Protein AF-0000000066511775 (afdb_homodimer)

Structure (mmCIF, N/CA/C/O backbone):
data_AF-0000000066511775-model_v1
#
loop_
_entity.id
_entity.type
_entity.pdbx_description
1 polymer 'Uncharacterized protein'
#
loop_
_atom_site.group_PDB
_atom_site.id
_atom_site.type_symbol
_atom_site.label_atom_id
_atom_site.label_alt_id
_atom_site.label_comp_id
_atom_site.label_asym_id
_atom_site.label_entity_id
_atom_site.label_seq_id
_atom_site.pdbx_PDB_ins_code
_atom_site.Cartn_x
_atom_site.Cartn_y
_atom_site.Cartn_z
_atom_site.occupancy
_atom_site.B_iso_or_equiv
_atom_site.auth_seq_id
_atom_site.auth_comp_id
_atom_site.auth_asym_id
_atom_site.auth_atom_id
_atom_site.pdbx_PDB_model_num
ATOM 1 N N . VAL A 1 1 ? -5.531 17.453 -12.953 1 16.55 1 VAL A N 1
ATOM 2 C CA . VAL A 1 1 ? -4.234 18.047 -13.258 1 16.55 1 VAL A CA 1
ATOM 3 C C . VAL A 1 1 ? -3.117 17.172 -12.711 1 16.55 1 VAL A C 1
ATOM 5 O O . VAL A 1 1 ? -3.129 16.812 -11.531 1 16.55 1 VAL A O 1
ATOM 8 N N . SER A 1 2 ? -2.594 16.344 -13.578 1 23.11 2 SER A N 1
ATOM 9 C CA . SER A 1 2 ? -1.542 15.383 -13.273 1 23.11 2 SER A CA 1
ATOM 10 C C . SER A 1 2 ? -0.206 16.078 -13.039 1 23.11 2 SER A C 1
ATOM 12 O O . SER A 1 2 ? 0.179 16.969 -13.797 1 23.11 2 SER A O 1
ATOM 14 N N . ILE A 1 3 ? 0.15 16.703 -11.906 1 26.45 3 ILE A N 1
ATOM 15 C CA . ILE A 1 3 ? 1.403 17.453 -11.906 1 26.45 3 ILE A CA 1
ATOM 16 C C . ILE A 1 3 ? 2.451 16.688 -12.727 1 26.45 3 ILE A C 1
ATOM 18 O O . ILE A 1 3 ? 2.781 15.547 -12.414 1 26.45 3 ILE A O 1
ATOM 22 N N . VAL A 1 4 ? 2.695 17.281 -14.016 1 25.66 4 VAL A N 1
ATOM 23 C CA . VAL A 1 4 ? 3.58 16.969 -15.133 1 25.66 4 VAL A CA 1
ATOM 24 C C . VAL A 1 4 ? 5.031 17.203 -14.727 1 25.66 4 VAL A C 1
ATOM 26 O O . VAL A 1 4 ? 5.945 17.016 -15.531 1 25.66 4 VAL A O 1
ATOM 29 N N . LYS A 1 5 ? 5.824 17.516 -13.805 1 29.47 5 LYS A N 1
ATOM 30 C CA . LYS A 1 5 ? 7.078 18.141 -14.203 1 29.47 5 LYS A CA 1
ATOM 31 C C . LYS A 1 5 ? 7.629 17.516 -15.477 1 29.47 5 LYS A C 1
ATOM 33 O O . LYS A 1 5 ? 7.285 16.375 -15.82 1 29.47 5 LYS A O 1
ATOM 38 N N . GLN A 1 6 ? 8.539 17.984 -16.328 1 31.75 6 GLN A N 1
ATOM 39 C CA . GLN A 1 6 ? 8.984 17.656 -17.672 1 31.75 6 GLN A CA 1
ATOM 40 C C . GLN A 1 6 ? 8.641 16.219 -18.047 1 31.75 6 GLN A C 1
ATOM 42 O O . GLN A 1 6 ? 8.531 15.875 -19.219 1 31.75 6 GLN A O 1
ATOM 47 N N . GLY A 1 7 ? 8.727 14.898 -17.031 1 35.44 7 GLY A N 1
ATOM 48 C CA . GLY A 1 7 ? 9.281 14.109 -15.945 1 35.44 7 GLY A CA 1
ATOM 49 C C . GLY A 1 7 ? 8.266 13.203 -15.289 1 35.44 7 GLY A C 1
ATOM 50 O O . GLY A 1 7 ? 7.059 13.453 -15.367 1 35.44 7 GLY A O 1
ATOM 51 N N . GLY A 1 8 ? 8.531 11.789 -14.586 1 40.66 8 GLY A N 1
ATOM 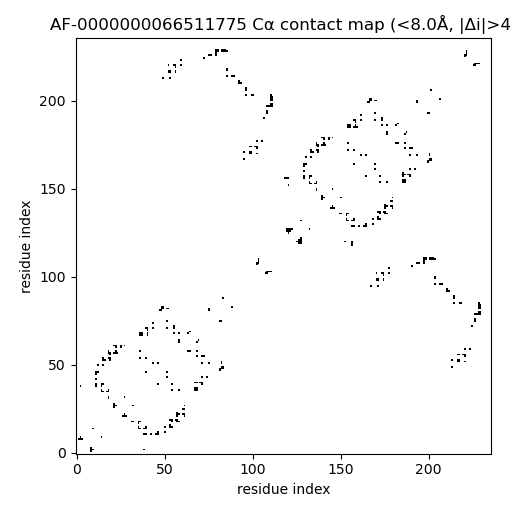52 C CA . GLY A 1 8 ? 7.867 10.531 -14.281 1 40.66 8 GLY A CA 1
ATOM 53 C C . GLY A 1 8 ? 6.691 10.695 -13.328 1 40.66 8 GLY A C 1
ATOM 54 O O . GLY A 1 8 ? 6.59 11.695 -12.625 1 40.66 8 GLY A O 1
ATOM 55 N N . TYR A 1 9 ? 5.469 10.602 -13.789 1 49.47 9 TYR A N 1
ATOM 56 C CA . TYR A 1 9 ? 4.227 10.445 -13.039 1 49.47 9 TYR A CA 1
ATOM 57 C C . TYR A 1 9 ? 4.504 9.945 -11.633 1 49.47 9 TYR A C 1
ATOM 59 O O . TYR A 1 9 ? 5.184 8.93 -11.445 1 49.47 9 TYR A O 1
ATOM 67 N N . VAL A 1 10 ? 4.586 11.148 -10.672 1 57.03 10 VAL A N 1
ATOM 68 C CA . VAL A 1 10 ? 4.648 10.625 -9.312 1 57.03 10 VAL A CA 1
ATOM 69 C C . VAL A 1 10 ? 3.258 10.164 -8.867 1 57.03 10 VAL A C 1
ATOM 71 O O . VAL A 1 10 ? 2.301 10.945 -8.914 1 57.03 10 VAL A O 1
ATOM 74 N N . SER A 1 11 ? 3.068 8.945 -8.664 1 70.75 11 SER A N 1
ATOM 75 C CA . SER A 1 11 ? 1.798 8.406 -8.188 1 70.75 11 SER A CA 1
ATOM 76 C C . SER A 1 11 ? 1.478 8.898 -6.781 1 70.75 11 SER A C 1
ATOM 78 O O . SER A 1 11 ? 2.383 9.227 -6.012 1 70.75 11 SER A O 1
ATOM 80 N N . PRO A 1 12 ? 0.231 9.141 -6.457 1 74 12 PRO A N 1
ATOM 81 C CA . PRO A 1 12 ? -0.13 9.508 -5.086 1 74 12 PRO A CA 1
ATOM 82 C C . PRO A 1 12 ? 0.549 8.625 -4.043 1 74 12 PRO A C 1
ATOM 84 O O . PRO A 1 12 ? 0.95 9.109 -2.982 1 74 12 PRO A O 1
ATOM 87 N N . VAL A 1 13 ? 0.746 7.438 -4.422 1 75.25 13 VAL A N 1
ATOM 88 C CA . VAL A 1 13 ? 1.398 6.516 -3.502 1 75.25 13 VAL A CA 1
ATOM 89 C C . VAL A 1 13 ? 2.857 6.926 -3.309 1 75.25 13 VAL A C 1
ATOM 91 O O . VAL A 1 13 ? 3.365 6.922 -2.184 1 75.25 13 VAL A O 1
ATOM 94 N N . ASP A 1 14 ? 3.471 7.352 -4.367 1 77.19 14 ASP A N 1
ATOM 95 C CA . ASP A 1 14 ? 4.855 7.805 -4.281 1 77.19 14 ASP A CA 1
ATOM 96 C C . ASP A 1 14 ? 4.961 9.094 -3.473 1 77.19 14 ASP A C 1
ATOM 98 O O . ASP A 1 14 ? 5.863 9.25 -2.646 1 77.19 14 ASP A O 1
ATOM 102 N N . ALA A 1 15 ? 4.027 9.953 -3.744 1 82.06 15 ALA A N 1
ATOM 103 C CA . ALA A 1 15 ? 4.023 11.227 -3.018 1 82.06 15 ALA A CA 1
ATOM 104 C C . ALA A 1 15 ? 3.838 10.992 -1.521 1 82.06 15 ALA A C 1
ATOM 106 O O . ALA A 1 15 ? 4.523 11.617 -0.703 1 82.06 15 ALA A O 1
ATOM 107 N N . ALA A 1 16 ? 2.926 10.117 -1.177 1 86.62 16 ALA A N 1
ATOM 108 C CA . ALA A 1 16 ? 2.709 9.789 0.23 1 86.62 16 ALA A CA 1
ATOM 109 C C . ALA A 1 16 ? 3.967 9.195 0.855 1 86.62 16 ALA A C 1
ATOM 111 O O . ALA A 1 16 ? 4.281 9.477 2.014 1 86.62 16 ALA A O 1
ATOM 112 N N . GLY A 1 17 ? 4.652 8.383 0.059 1 84.75 17 GLY A N 1
ATOM 113 C CA . GLY A 1 17 ? 5.906 7.809 0.52 1 84.75 17 GLY A CA 1
ATOM 114 C C . GLY A 1 17 ? 6.973 8.852 0.798 1 84.75 17 GLY A C 1
ATOM 115 O O . GLY A 1 17 ? 7.684 8.766 1.801 1 84.75 17 GLY A O 1
ATOM 116 N N . VAL A 1 18 ? 7.062 9.773 -0.071 1 83 18 VAL A N 1
ATOM 117 C CA . VAL A 1 18 ? 8.023 10.852 0.108 1 83 18 VAL A CA 1
ATOM 118 C C . VAL A 1 18 ? 7.68 11.648 1.362 1 83 18 VAL A C 1
ATOM 120 O O . VAL A 1 18 ? 8.539 11.891 2.209 1 83 18 VAL A O 1
ATOM 123 N N . LEU A 1 19 ? 6.426 11.984 1.482 1 88.88 19 LEU A N 1
ATOM 124 C CA . LEU A 1 19 ? 5.973 12.742 2.641 1 88.88 19 LEU A CA 1
ATOM 125 C C . LEU A 1 19 ? 6.25 11.984 3.934 1 88.88 19 LEU A C 1
ATOM 127 O O . LEU A 1 19 ? 6.75 12.562 4.902 1 88.88 19 LEU A O 1
ATOM 131 N N . ALA A 1 20 ? 5.984 10.695 3.938 1 88.81 20 ALA A N 1
ATOM 132 C CA . ALA A 1 20 ? 6.199 9.859 5.113 1 88.81 20 ALA A CA 1
ATOM 133 C C . ALA A 1 20 ? 7.684 9.75 5.449 1 88.81 20 ALA A C 1
ATOM 135 O O . ALA A 1 20 ? 8.055 9.672 6.621 1 88.81 20 ALA A O 1
ATOM 136 N N . SER A 1 21 ? 8.492 9.719 4.406 1 83.75 21 SER A N 1
ATOM 137 C CA . SER A 1 21 ? 9.93 9.633 4.625 1 83.75 21 SER A CA 1
ATOM 138 C C . SER A 1 21 ? 10.453 10.883 5.324 1 83.75 21 SER A C 1
ATOM 140 O O . SER A 1 21 ? 11.312 10.797 6.211 1 83.75 21 SER A O 1
ATOM 142 N N . PHE A 1 22 ? 9.953 12.008 4.965 1 85.94 22 PHE A N 1
ATOM 143 C CA . PHE A 1 22 ? 10.336 13.25 5.625 1 85.94 22 PHE A CA 1
ATOM 144 C C . PHE A 1 22 ? 9.844 13.266 7.066 1 85.94 22 PHE A C 1
ATOM 146 O O . PHE A 1 22 ? 10.555 13.727 7.961 1 85.94 22 PHE A O 1
ATOM 153 N N . ALA A 1 23 ? 8.664 12.805 7.25 1 90.44 23 ALA A N 1
ATOM 154 C CA . ALA A 1 23 ? 8.094 12.773 8.594 1 90.44 23 ALA A CA 1
ATOM 155 C C . ALA A 1 23 ? 8.898 11.852 9.508 1 90.44 23 ALA A C 1
ATOM 157 O O . ALA A 1 23 ? 9.133 12.172 10.672 1 90.44 23 ALA A O 1
ATOM 158 N N . ALA A 1 24 ? 9.344 10.766 8.953 1 84.44 24 ALA A N 1
ATOM 159 C CA . ALA A 1 24 ? 10.078 9.781 9.742 1 84.44 24 ALA A CA 1
ATOM 160 C C . ALA A 1 24 ? 11.406 10.352 10.234 1 84.44 24 ALA A C 1
ATOM 162 O O . ALA A 1 24 ? 11.852 10.031 11.344 1 84.44 24 ALA A O 1
ATOM 163 N N . VAL A 1 25 ? 11.945 11.156 9.305 1 81.88 25 VAL A N 1
ATOM 164 C CA . VAL A 1 25 ? 13.234 11.703 9.703 1 81.88 25 VAL A CA 1
ATOM 165 C C . VAL A 1 25 ? 13.055 13.125 10.242 1 81.88 25 VAL A C 1
ATOM 167 O O . VAL A 1 25 ? 14.031 13.766 10.641 1 81.88 25 VAL A O 1
ATOM 170 N N . GLN A 1 26 ? 11.945 13.539 10.305 1 81.31 26 GLN A N 1
ATOM 171 C CA . GLN A 1 26 ? 11.586 14.859 10.805 1 81.31 26 GLN A CA 1
ATOM 172 C C . GLN A 1 26 ? 12.383 15.953 10.094 1 81.31 26 GLN A C 1
ATOM 174 O O . GLN A 1 26 ? 12.898 16.875 10.734 1 81.31 26 GLN A O 1
ATOM 179 N N . GLU A 1 27 ? 12.805 15.617 8.883 1 72.94 27 GLU A N 1
ATOM 180 C CA . GLU A 1 27 ? 13.414 16.641 8.047 1 72.94 27 GLU A CA 1
ATOM 181 C C . GLU A 1 27 ? 12.375 17.281 7.125 1 72.94 27 GLU A C 1
ATOM 183 O O . GLU A 1 27 ? 11.438 16.609 6.68 1 72.94 27 GLU A O 1
ATOM 188 N N . ARG A 1 28 ? 12.516 18.609 7.086 1 68.25 28 ARG A N 1
ATOM 189 C CA . ARG A 1 28 ? 11.469 19.312 6.348 1 68.25 28 ARG A CA 1
ATOM 190 C C . ARG A 1 28 ? 12.047 20.031 5.129 1 68.25 28 ARG A C 1
ATOM 192 O O . ARG A 1 28 ? 13.07 20.703 5.227 1 68.25 28 ARG A O 1
ATOM 199 N N . SER A 1 29 ? 11.648 19.516 4.059 1 78.31 29 SER A N 1
ATOM 200 C CA . SER A 1 29 ? 11.695 20.344 2.859 1 78.31 29 SER A CA 1
ATOM 201 C C . SER A 1 29 ? 10.336 20.953 2.561 1 78.31 29 SER A C 1
ATOM 203 O O . SER A 1 29 ? 9.461 20.297 2.002 1 78.31 29 SER A O 1
ATOM 205 N N . ASP A 1 30 ? 10.203 22.234 2.863 1 81.69 30 ASP A N 1
ATOM 206 C CA . ASP A 1 30 ? 8.898 22.891 2.779 1 81.69 30 ASP A CA 1
ATOM 207 C C . ASP A 1 30 ? 8.32 22.781 1.374 1 81.69 30 ASP A C 1
ATOM 209 O O . ASP A 1 30 ? 7.121 22.531 1.212 1 81.69 30 ASP A O 1
ATOM 213 N N . GLU A 1 31 ? 9.227 22.922 0.499 1 81.44 31 GLU A N 1
ATOM 214 C CA . GLU A 1 31 ? 8.766 22.891 -0.884 1 81.44 31 GLU A CA 1
ATOM 215 C C . GLU A 1 31 ? 8.219 21.516 -1.255 1 81.44 31 GLU A C 1
ATOM 217 O O . GLU A 1 31 ? 7.109 21.391 -1.777 1 81.44 31 GLU A O 1
ATOM 222 N N . LEU A 1 32 ? 8.945 20.453 -0.903 1 82.25 32 LEU A N 1
ATOM 223 C CA . LEU A 1 32 ? 8.523 19.094 -1.255 1 82.25 32 LEU A CA 1
ATOM 224 C C . LEU A 1 32 ? 7.293 18.688 -0.454 1 82.25 32 LEU A C 1
ATOM 226 O O . LEU A 1 32 ? 6.387 18.047 -0.987 1 82.25 32 LEU A O 1
ATOM 230 N N . VAL A 1 33 ? 7.289 19.078 0.739 1 88.31 33 VAL A N 1
ATOM 231 C CA . VAL A 1 33 ? 6.137 18.797 1.585 1 88.31 33 VAL A CA 1
ATOM 232 C C . VAL A 1 33 ? 4.895 19.469 1.021 1 88.31 33 VAL A C 1
ATOM 234 O O . VAL A 1 33 ? 3.828 18.859 0.932 1 88.31 33 VAL A O 1
ATOM 237 N N . HIS A 1 34 ? 5.078 20.719 0.6 1 87.56 34 HIS A N 1
ATOM 238 C CA . HIS A 1 34 ? 3.961 21.453 0.031 1 87.56 34 HIS A CA 1
ATOM 239 C C . HIS A 1 34 ? 3.467 20.812 -1.259 1 87.56 34 HIS A C 1
ATOM 241 O O . HIS A 1 34 ? 2.264 20.594 -1.43 1 87.56 34 HIS A O 1
ATOM 247 N N . ILE A 1 35 ? 4.375 20.438 -2.061 1 83.94 35 ILE A N 1
ATOM 248 C CA . ILE A 1 35 ? 4.031 19.859 -3.354 1 83.94 35 ILE A CA 1
ATOM 249 C C . ILE A 1 35 ? 3.336 18.516 -3.145 1 83.94 35 ILE A C 1
ATOM 251 O O . ILE A 1 35 ? 2.301 18.25 -3.758 1 83.94 35 ILE A O 1
ATOM 255 N N . CYS A 1 36 ? 3.898 17.719 -2.328 1 87.94 36 CYS A N 1
ATOM 256 C CA . CYS A 1 36 ? 3.324 16.391 -2.088 1 87.94 36 CYS A CA 1
ATOM 257 C C . CYS A 1 36 ? 1.936 16.516 -1.472 1 87.94 36 CYS A C 1
ATOM 259 O O . CYS A 1 36 ? 1.013 15.805 -1.876 1 87.94 36 CYS A O 1
ATOM 261 N N . THR A 1 37 ? 1.837 17.422 -0.527 1 91.19 37 THR A N 1
ATOM 262 C CA . THR A 1 37 ? 0.546 17.562 0.137 1 91.19 37 THR A CA 1
ATOM 263 C C . THR A 1 37 ? -0.51 18.078 -0.841 1 91.19 37 THR A C 1
ATOM 265 O O . THR A 1 37 ? -1.651 17.609 -0.828 1 91.19 37 THR A O 1
ATOM 268 N N . GLN A 1 38 ? -0.133 19 -1.723 1 89.56 38 GLN A N 1
ATOM 269 C CA . GLN A 1 38 ? -1.056 19.531 -2.723 1 89.56 38 GLN A CA 1
ATOM 270 C C . GLN A 1 38 ? -1.495 18.438 -3.695 1 89.56 38 GLN A C 1
ATOM 272 O O . GLN A 1 38 ? -2.674 18.344 -4.043 1 89.56 38 GLN A O 1
ATOM 277 N N . LEU A 1 39 ? -0.566 17.688 -4.109 1 85.5 39 LEU A N 1
ATOM 278 C CA . LEU A 1 39 ? -0.864 16.594 -5.031 1 85.5 39 LEU A CA 1
ATOM 279 C C . LEU A 1 39 ? -1.819 15.594 -4.395 1 85.5 39 LEU A C 1
ATOM 281 O O . LEU A 1 39 ? -2.783 15.156 -5.027 1 85.5 39 LEU A O 1
ATOM 285 N N . LEU A 1 40 ? -1.614 15.227 -3.188 1 90.19 40 LEU A N 1
ATOM 286 C CA . LEU A 1 40 ? -2.439 14.25 -2.48 1 90.19 40 LEU A CA 1
ATOM 287 C C . LEU A 1 40 ? -3.838 14.805 -2.23 1 90.19 40 LEU A C 1
ATOM 289 O O . LEU A 1 40 ? -4.832 14.086 -2.389 1 90.19 40 LEU A O 1
ATOM 293 N N . ALA A 1 41 ? -3.898 16.047 -1.955 1 91.31 41 ALA A N 1
ATOM 294 C CA . ALA A 1 41 ? -5.199 16.672 -1.734 1 91.31 41 ALA A CA 1
ATOM 295 C C . ALA A 1 41 ? -6.016 16.719 -3.023 1 91.31 41 ALA A C 1
ATOM 297 O O . ALA A 1 41 ? -7.234 16.531 -3.002 1 91.31 41 ALA A O 1
ATOM 298 N N . ALA A 1 42 ? -5.344 16.938 -4.078 1 87.31 42 ALA A N 1
ATOM 299 C CA . ALA A 1 42 ? -6.008 17.031 -5.375 1 87.31 42 ALA A CA 1
ATOM 300 C C . ALA A 1 42 ? -6.535 15.672 -5.824 1 87.31 42 ALA A C 1
ATOM 302 O O . ALA A 1 42 ? -7.434 15.594 -6.664 1 87.31 42 ALA A O 1
ATOM 303 N N . HIS A 1 43 ? -6.055 14.578 -5.211 1 84.38 43 HIS A N 1
ATOM 304 C CA . HIS A 1 43 ? -6.434 13.234 -5.633 1 84.38 43 HIS A CA 1
ATOM 305 C C . HIS A 1 43 ? -6.938 12.406 -4.457 1 84.38 43 HIS A C 1
ATOM 307 O O . HIS A 1 43 ? -6.676 11.203 -4.383 1 84.38 43 HIS A O 1
ATOM 313 N N . CYS A 1 44 ? -7.562 13.07 -3.588 1 86.19 44 CYS A N 1
ATOM 314 C CA . CYS A 1 44 ? -8.008 12.422 -2.363 1 86.19 44 CYS A CA 1
ATOM 315 C C . CYS A 1 44 ? -8.859 11.195 -2.676 1 86.19 44 CYS A C 1
ATOM 317 O O . CYS A 1 44 ? -8.773 10.18 -1.987 1 86.19 44 CYS A O 1
ATOM 319 N N . ASP A 1 45 ? -9.57 11.234 -3.756 1 81.38 45 ASP A N 1
ATOM 320 C CA . ASP A 1 45 ? -10.523 10.18 -4.078 1 81.38 45 ASP A CA 1
ATOM 321 C C . ASP A 1 45 ? -9.812 8.93 -4.598 1 81.38 45 ASP A C 1
ATOM 323 O O . ASP A 1 45 ? -10.406 7.855 -4.664 1 81.38 45 ASP A O 1
ATOM 327 N N . ALA A 1 46 ? -8.586 9.148 -4.941 1 74.5 46 ALA A N 1
ATOM 328 C CA . ALA A 1 46 ? -7.824 8.023 -5.488 1 74.5 46 ALA A CA 1
ATOM 329 C C . ALA A 1 46 ? -6.973 7.359 -4.41 1 74.5 46 ALA A C 1
ATOM 331 O O . ALA A 1 46 ? -6.355 6.32 -4.652 1 74.5 46 ALA A O 1
ATOM 332 N N . LEU A 1 47 ? -6.953 7.879 -3.195 1 83.62 47 LEU A N 1
ATOM 333 C CA . LEU A 1 47 ? -6.133 7.332 -2.121 1 83.62 47 LEU A CA 1
ATOM 334 C C . LEU A 1 47 ? -6.848 6.18 -1.425 1 83.62 47 LEU A C 1
ATOM 336 O O . LEU A 1 47 ? -8.023 6.293 -1.08 1 83.62 47 LEU A O 1
ATOM 340 N N . ASP A 1 48 ? -6.129 5.07 -1.319 1 81.38 48 ASP A N 1
ATOM 341 C CA . ASP A 1 48 ? -6.695 4.047 -0.448 1 81.38 48 ASP A CA 1
ATOM 342 C C . ASP A 1 48 ? -6.531 4.426 1.022 1 81.38 48 ASP A C 1
ATOM 344 O O . ASP A 1 48 ? -5.84 5.391 1.347 1 81.38 48 ASP A O 1
ATOM 348 N N . GLY A 1 49 ? -7.199 3.717 1.896 1 85.25 49 GLY A N 1
ATOM 349 C CA . GLY A 1 49 ? -7.223 4.031 3.314 1 85.25 49 GLY A CA 1
ATOM 350 C C . GLY A 1 49 ? -5.84 4.102 3.932 1 85.25 49 GLY A C 1
ATOM 351 O O . GLY A 1 49 ? -5.543 5.02 4.703 1 85.25 49 GLY A O 1
ATOM 352 N N . ALA A 1 50 ? -4.973 3.256 3.545 1 85.38 50 ALA A N 1
ATOM 353 C CA . ALA A 1 50 ? -3.635 3.2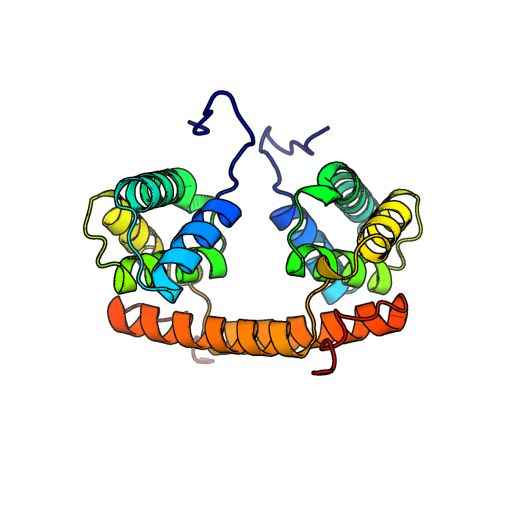11 4.125 1 85.38 50 ALA A CA 1
ATOM 354 C C . ALA A 1 50 ? -2.812 4.426 3.707 1 85.38 50 ALA A C 1
ATOM 356 O O . ALA A 1 50 ? -2.086 5 4.52 1 85.38 50 ALA A O 1
ATOM 357 N N . THR A 1 51 ? -2.936 4.734 2.434 1 87.81 51 THR A N 1
ATOM 358 C CA . THR A 1 51 ? -2.213 5.891 1.916 1 87.81 51 THR A CA 1
ATOM 359 C C . THR A 1 51 ? -2.711 7.176 2.568 1 87.81 51 THR A C 1
ATOM 361 O O . THR A 1 51 ? -1.922 8.078 2.863 1 87.81 51 THR A O 1
ATOM 364 N N . LEU A 1 52 ? -4 7.223 2.766 1 92.88 52 LEU A N 1
ATOM 365 C CA . LEU A 1 52 ? -4.594 8.375 3.432 1 92.88 52 LEU A CA 1
ATOM 366 C C . LEU A 1 52 ? -4.082 8.508 4.863 1 92.88 52 LEU A C 1
ATOM 368 O O . LEU A 1 52 ? -3.705 9.594 5.297 1 92.88 52 LEU A O 1
ATOM 372 N N . VAL A 1 53 ? -3.994 7.398 5.559 1 93 53 VAL A N 1
ATOM 373 C CA . VAL A 1 53 ? -3.498 7.383 6.93 1 93 53 VAL A CA 1
ATOM 374 C C . VAL A 1 53 ? -2.037 7.828 6.957 1 93 53 VAL A C 1
ATOM 376 O O . VAL A 1 53 ? -1.647 8.648 7.789 1 93 53 VAL A O 1
ATOM 379 N N . GLN A 1 54 ? -1.277 7.328 6.066 1 92.69 54 GLN A N 1
ATOM 380 C CA . GLN A 1 54 ? 0.135 7.684 5.977 1 92.69 54 GLN A CA 1
ATOM 381 C C . GLN A 1 54 ? 0.309 9.18 5.715 1 92.69 54 GLN A C 1
ATOM 383 O O . GLN A 1 54 ? 1.193 9.812 6.289 1 92.69 54 GLN A O 1
ATOM 388 N N . THR A 1 55 ? -0.511 9.672 4.855 1 94.69 55 THR A N 1
ATOM 389 C CA . THR A 1 55 ? -0.458 11.086 4.488 1 94.69 55 THR A CA 1
ATOM 390 C C . THR A 1 55 ? -0.809 11.969 5.68 1 94.69 55 THR A C 1
ATOM 392 O O . THR A 1 55 ? -0.078 12.906 6 1 94.69 55 THR A O 1
ATOM 395 N N . LEU A 1 56 ? -1.895 11.656 6.336 1 95.56 56 LEU A N 1
ATOM 396 C CA . LEU A 1 56 ? -2.348 12.445 7.477 1 95.56 56 LEU A CA 1
ATOM 397 C C . LEU A 1 56 ? -1.349 12.367 8.625 1 95.56 56 LEU A C 1
ATOM 399 O O . LEU A 1 56 ? -1.093 13.367 9.305 1 95.56 56 LEU A O 1
ATOM 403 N N . TRP A 1 57 ? -0.817 11.219 8.789 1 95.5 57 TRP A N 1
ATOM 404 C CA . TRP A 1 57 ? 0.232 11.07 9.789 1 95.5 57 TRP A CA 1
ATOM 405 C C . TRP A 1 57 ? 1.409 11.992 9.492 1 95.5 57 TRP A C 1
ATOM 407 O O . TRP A 1 57 ? 1.87 12.719 10.375 1 95.5 57 TRP A O 1
ATOM 4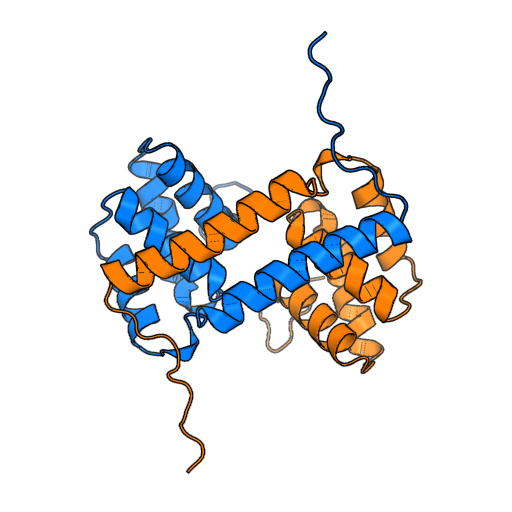17 N N . ALA A 1 58 ? 1.874 11.961 8.305 1 94.31 58 ALA A N 1
ATOM 418 C CA . ALA A 1 58 ? 3.018 12.781 7.914 1 94.31 58 ALA A CA 1
ATOM 419 C C . ALA A 1 58 ? 2.719 14.266 8.102 1 94.31 58 ALA A C 1
ATOM 421 O O . ALA A 1 58 ? 3.57 15.023 8.578 1 94.31 58 ALA A O 1
ATOM 422 N N . CYS A 1 59 ? 1.518 14.586 7.758 1 94.19 59 CYS A N 1
ATOM 423 C CA . CYS A 1 59 ? 1.116 15.977 7.914 1 94.19 59 CYS A CA 1
ATOM 424 C C . CYS A 1 59 ? 1.164 16.391 9.375 1 94.19 59 CYS A C 1
ATOM 426 O O . CYS A 1 59 ? 1.602 17.5 9.695 1 94.19 59 CYS A O 1
ATOM 428 N N . THR A 1 60 ? 0.728 15.531 10.211 1 93.88 60 THR A N 1
ATOM 429 C CA . THR A 1 60 ? 0.726 15.836 11.641 1 93.88 60 THR A CA 1
ATOM 430 C C . THR A 1 60 ? 2.152 15.953 12.172 1 93.88 60 THR A C 1
ATOM 432 O O . THR A 1 60 ? 2.477 16.906 12.883 1 93.88 60 THR A O 1
ATOM 435 N N . VAL A 1 61 ? 2.973 15.07 11.836 1 92.88 61 VAL A N 1
ATOM 436 C CA . VAL A 1 61 ? 4.352 15.031 12.312 1 92.88 61 VAL A CA 1
ATOM 437 C C . VAL A 1 61 ? 5.113 16.25 11.805 1 92.88 61 VAL A C 1
ATOM 439 O O . VAL A 1 61 ? 5.918 16.828 12.539 1 92.88 61 VAL A O 1
ATOM 442 N N . LEU A 1 62 ? 4.773 16.641 10.539 1 92.56 62 LEU A N 1
ATOM 443 C CA . LEU A 1 62 ? 5.488 17.75 9.906 1 92.56 62 LEU A CA 1
ATOM 444 C C . LEU A 1 62 ? 4.805 19.078 10.203 1 92.56 62 LEU A C 1
ATOM 446 O O . LEU A 1 62 ? 5.238 20.125 9.711 1 92.56 62 LEU A O 1
ATOM 450 N N . ASN A 1 63 ? 3.697 19.031 10.922 1 91.38 63 ASN A N 1
ATOM 451 C CA . ASN A 1 63 ? 2.936 20.219 11.289 1 91.38 63 ASN A CA 1
ATOM 452 C C . ASN A 1 63 ? 2.457 20.984 10.062 1 91.38 63 ASN A C 1
ATOM 454 O O . ASN A 1 63 ? 2.641 22.203 9.969 1 91.38 63 ASN A O 1
ATOM 458 N N . VAL A 1 64 ? 2.055 20.203 9.125 1 90.94 64 VAL A N 1
ATOM 459 C CA . VAL A 1 64 ? 1.453 20.844 7.957 1 90.94 64 VAL A CA 1
ATOM 460 C C . VAL A 1 64 ? 0.078 21.406 8.32 1 90.94 64 VAL A C 1
ATOM 462 O O . VAL A 1 64 ? -0.784 20.656 8.812 1 90.94 64 VAL A O 1
ATOM 465 N N . ARG A 1 65 ? -0.186 22.703 8.086 1 89.44 65 ARG A N 1
ATOM 466 C CA . ARG A 1 65 ? -1.448 23.375 8.383 1 89.44 65 ARG A CA 1
ATOM 467 C C . ARG A 1 65 ? -1.85 24.312 7.242 1 89.44 65 ARG A C 1
ATOM 469 O O . ARG A 1 65 ? -1.654 25.531 7.328 1 89.44 65 ARG A O 1
ATOM 476 N N . ASN A 1 66 ? -2.203 23.703 6.25 1 90.31 66 ASN A N 1
ATOM 477 C CA . ASN A 1 66 ? -2.646 24.484 5.102 1 90.31 66 ASN A CA 1
ATOM 478 C C . ASN A 1 66 ? -3.949 23.938 4.52 1 90.31 66 ASN A C 1
ATOM 480 O O . ASN A 1 66 ? -4.555 23.031 5.086 1 90.31 66 ASN A O 1
ATOM 484 N N . GLU A 1 67 ? -4.352 24.562 3.49 1 93.12 67 GLU A N 1
ATOM 485 C CA . GLU A 1 67 ? -5.629 24.203 2.883 1 93.12 67 GLU A CA 1
ATOM 486 C C . GLU A 1 67 ? -5.617 22.766 2.385 1 93.12 67 GLU A C 1
ATOM 488 O O . GLU A 1 67 ? -6.633 22.062 2.453 1 93.12 67 GLU A O 1
ATOM 493 N N . ALA A 1 68 ? -4.488 22.375 1.888 1 92.38 68 ALA A N 1
ATOM 494 C CA . ALA A 1 68 ? -4.379 21.016 1.368 1 92.38 68 ALA A CA 1
ATOM 495 C C . ALA A 1 68 ? -4.574 19.984 2.479 1 92.38 68 ALA A C 1
ATOM 497 O O . ALA A 1 68 ? -5.32 19.016 2.311 1 92.38 68 ALA A O 1
ATOM 498 N N . GLN A 1 69 ? -3.941 20.141 3.527 1 93.5 69 GLN A N 1
ATOM 499 C CA . GLN A 1 69 ? -4.094 19.25 4.672 1 93.5 69 GLN A CA 1
ATOM 500 C C . GLN A 1 69 ? -5.531 19.266 5.188 1 93.5 69 GLN A C 1
ATOM 502 O O . GLN A 1 69 ? -6.07 18.219 5.555 1 93.5 69 GLN A O 1
ATOM 507 N N . GLN A 1 70 ? -6.156 20.422 5.219 1 94.12 70 GLN A N 1
ATOM 508 C CA . GLN A 1 70 ? -7.547 20.531 5.652 1 94.12 70 GLN A CA 1
ATOM 509 C C . GLN A 1 70 ? -8.477 19.75 4.738 1 94.12 70 GLN A C 1
ATOM 511 O O . GLN A 1 70 ? -9.406 19.078 5.211 1 94.12 70 GLN A O 1
ATOM 516 N N . SER A 1 71 ? -8.188 19.828 3.494 1 94.94 71 SER A N 1
ATOM 517 C CA . SER A 1 71 ? -8.977 19.078 2.529 1 94.94 71 SER A CA 1
ATOM 518 C C . SER A 1 71 ? -8.852 17.578 2.764 1 94.94 71 SER A C 1
ATOM 520 O O . SER A 1 71 ? -9.836 16.844 2.664 1 94.94 71 SER A O 1
ATOM 522 N N . LEU A 1 72 ? -7.695 17.125 3.039 1 94.62 72 LEU A N 1
ATOM 523 C CA . LEU A 1 72 ? -7.438 15.711 3.318 1 94.62 72 LEU A CA 1
ATOM 524 C C . LEU A 1 72 ? -8.164 15.266 4.578 1 94.62 72 LEU A C 1
ATOM 526 O O . LEU A 1 72 ? -8.766 14.188 4.605 1 94.62 72 LEU A O 1
ATOM 530 N N . MET A 1 73 ? -8.117 16.109 5.547 1 93.62 73 MET A N 1
ATOM 531 C CA . MET A 1 73 ? -8.781 15.812 6.809 1 93.62 73 MET A CA 1
ATOM 532 C C . MET A 1 73 ? -10.297 15.75 6.625 1 93.62 73 MET A C 1
ATOM 534 O O . MET A 1 73 ? -10.953 14.828 7.121 1 93.62 73 MET A O 1
ATOM 538 N N . GLU A 1 74 ? -10.812 16.672 5.914 1 94.06 74 GLU A N 1
ATOM 539 C CA . GLU A 1 74 ? -12.25 16.703 5.668 1 94.06 74 GLU A CA 1
ATOM 540 C C . GLU A 1 74 ? -12.688 15.492 4.844 1 94.06 74 GLU A C 1
ATOM 542 O O . GLU A 1 74 ? -13.758 14.93 5.074 1 94.06 74 GLU A O 1
ATOM 547 N N . TYR A 1 75 ? -11.852 15.219 3.918 1 94.69 75 TYR A N 1
ATOM 548 C CA . TYR A 1 75 ? -12.125 14.016 3.133 1 94.69 75 TYR A CA 1
ATOM 549 C C . TYR A 1 75 ? -12.203 12.789 4.027 1 94.69 75 TYR A C 1
ATOM 551 O O . TYR A 1 75 ? -13.117 11.969 3.891 1 94.69 75 TYR A O 1
ATOM 559 N N . ALA A 1 76 ? -11.32 12.602 4.91 1 92.25 76 ALA A N 1
ATOM 560 C CA . ALA A 1 76 ? -11.273 11.469 5.828 1 92.25 76 ALA A CA 1
ATOM 561 C C . ALA A 1 76 ? -12.477 11.469 6.766 1 92.25 76 ALA A C 1
ATOM 563 O O . ALA A 1 76 ? -13.07 10.422 7.027 1 92.25 76 ALA A O 1
ATOM 564 N N . LYS A 1 77 ? -12.898 12.594 7.215 1 91.56 77 LYS A N 1
ATOM 565 C CA . LYS A 1 77 ? -13.984 12.742 8.188 1 91.56 77 LYS A CA 1
ATOM 566 C C . LYS A 1 77 ? -15.344 12.547 7.52 1 91.56 77 LYS A C 1
ATOM 568 O O . LYS A 1 77 ? -16.328 12.195 8.188 1 91.56 77 LYS A O 1
ATOM 573 N N . GLY A 1 78 ? -15.344 12.75 6.285 1 90.88 78 GLY A N 1
ATOM 574 C CA . GLY A 1 78 ? -16.609 12.719 5.566 1 90.88 78 GLY A CA 1
ATOM 575 C C . GLY A 1 78 ? -17.172 11.328 5.402 1 90.88 78 GLY A C 1
ATOM 576 O O . GLY A 1 78 ? -18.375 11.156 5.156 1 90.88 78 GLY A O 1
ATOM 577 N N . ASP A 1 79 ? -16.375 10.375 5.496 1 89.69 79 ASP A N 1
ATOM 578 C CA . ASP A 1 79 ? -16.766 8.977 5.379 1 89.69 79 ASP A CA 1
ATOM 579 C C . ASP A 1 79 ? -15.875 8.078 6.23 1 89.69 79 ASP A C 1
ATOM 581 O O . ASP A 1 79 ? -14.711 7.848 5.895 1 89.69 79 ASP A O 1
ATOM 585 N N . ALA A 1 80 ? -16.438 7.512 7.23 1 83.31 80 ALA A N 1
ATOM 586 C CA . ALA A 1 80 ? -15.703 6.715 8.203 1 83.31 80 ALA A CA 1
ATOM 587 C C . ALA A 1 80 ? -15.094 5.48 7.555 1 83.31 80 ALA A C 1
ATOM 589 O O . ALA A 1 80 ? -14.117 4.922 8.062 1 83.31 80 ALA A O 1
ATOM 590 N N . SER A 1 81 ? -15.633 5.074 6.402 1 86.69 81 SER A N 1
ATOM 591 C CA . SER A 1 81 ? -15.156 3.859 5.746 1 86.69 81 SER A CA 1
ATOM 592 C C . SER A 1 81 ? -13.82 4.098 5.047 1 86.69 81 SER A C 1
ATOM 594 O O . SER A 1 81 ? -13.141 3.148 4.652 1 86.69 81 SER A O 1
ATOM 596 N N . ARG A 1 82 ? -13.383 5.309 4.941 1 88.31 82 ARG A N 1
ATOM 597 C CA . ARG A 1 82 ? -12.148 5.637 4.242 1 88.31 82 ARG A CA 1
ATOM 598 C C . ARG A 1 82 ? -10.93 5.309 5.105 1 88.31 82 ARG A C 1
ATOM 600 O O . ARG A 1 82 ? -9.82 5.16 4.59 1 88.31 82 ARG A O 1
ATOM 607 N N . ILE A 1 83 ? -11.148 5.23 6.422 1 90.94 83 ILE A N 1
ATOM 608 C CA . ILE A 1 83 ? -10.078 4.898 7.359 1 90.94 83 ILE A CA 1
ATOM 609 C C . ILE A 1 83 ? -10.281 3.48 7.887 1 90.94 83 ILE A C 1
ATOM 611 O O . ILE A 1 83 ? -11.352 3.15 8.406 1 90.94 83 ILE A O 1
ATOM 615 N N . PRO A 1 84 ? -9.289 2.701 7.727 1 89.81 84 PRO A N 1
ATOM 616 C CA . PRO A 1 84 ? -9.461 1.331 8.219 1 89.81 84 PRO A CA 1
ATOM 617 C C . PRO A 1 84 ? -9.625 1.266 9.734 1 89.81 84 PRO A C 1
ATOM 619 O O . PRO A 1 84 ? -9.062 2.096 10.453 1 89.81 84 PRO A O 1
ATOM 622 N N . SER A 1 85 ? -10.383 0.287 10.148 1 90.12 85 SER A N 1
ATOM 623 C CA . SER A 1 85 ? -10.406 -0.001 11.578 1 90.12 85 SER A CA 1
ATOM 624 C C . SER A 1 85 ? -9.086 -0.613 12.039 1 90.12 85 SER A C 1
ATOM 626 O O . SER A 1 85 ? -8.312 -1.131 11.219 1 90.12 85 SER A O 1
ATOM 628 N N . GLU A 1 86 ? -8.828 -0.476 13.281 1 88.38 86 GLU A N 1
ATOM 629 C CA . GLU A 1 86 ? -7.605 -1.06 13.82 1 88.38 86 GLU A CA 1
ATOM 630 C C . GLU A 1 86 ? -7.578 -2.572 13.617 1 88.38 86 GLU A C 1
ATOM 632 O O . GLU A 1 86 ? -6.527 -3.145 13.32 1 88.38 86 GLU A O 1
ATOM 637 N N . GLU A 1 87 ? -8.703 -3.156 13.773 1 90.19 87 GLU A N 1
ATOM 638 C CA . GLU A 1 87 ? -8.797 -4.598 13.562 1 90.19 87 GLU A CA 1
ATOM 639 C C . GLU A 1 87 ? -8.516 -4.965 12.109 1 90.19 87 GLU A C 1
ATOM 641 O O . GLU A 1 87 ? -7.777 -5.914 11.836 1 90.19 87 GLU A O 1
ATOM 646 N N . ALA A 1 88 ? -9.133 -4.223 11.242 1 88.69 88 ALA A N 1
ATOM 647 C CA . ALA A 1 88 ? -8.922 -4.48 9.82 1 88.69 88 ALA A CA 1
ATOM 648 C C . ALA A 1 88 ? -7.465 -4.254 9.43 1 88.69 88 ALA A C 1
ATOM 650 O O . ALA A 1 88 ? -6.898 -5.027 8.648 1 88.69 88 ALA A O 1
ATOM 651 N N . ALA A 1 89 ? -6.922 -3.223 9.961 1 89.19 89 ALA A N 1
ATOM 652 C CA . ALA A 1 89 ? -5.527 -2.91 9.664 1 89.19 89 ALA A CA 1
ATOM 653 C C . ALA A 1 89 ? -4.598 -3.998 10.195 1 89.19 89 ALA A C 1
ATOM 655 O O . ALA A 1 89 ? -3.652 -4.402 9.508 1 89.19 89 ALA A O 1
ATOM 656 N N . ALA A 1 90 ? -4.879 -4.414 11.406 1 90 90 ALA A N 1
ATOM 657 C CA . ALA A 1 90 ? -4.074 -5.484 11.992 1 90 90 ALA A CA 1
ATOM 658 C C . ALA A 1 90 ? -4.16 -6.758 11.156 1 90 90 ALA A C 1
ATOM 660 O O . ALA A 1 90 ? -3.154 -7.438 10.938 1 90 90 ALA A O 1
ATOM 661 N N . ARG A 1 91 ? -5.359 -7.102 10.719 1 89.62 91 ARG A N 1
ATOM 662 C CA . ARG A 1 91 ? -5.566 -8.289 9.891 1 89.62 91 ARG A CA 1
ATOM 663 C C . ARG A 1 91 ? -4.82 -8.164 8.57 1 89.62 91 ARG A C 1
ATOM 665 O O . ARG A 1 91 ? -4.191 -9.125 8.117 1 89.62 91 ARG A O 1
ATOM 672 N N . GLN A 1 92 ? -4.922 -7.008 8.031 1 88.12 92 GLN A N 1
ATOM 673 C CA . GLN A 1 92 ? -4.242 -6.77 6.762 1 88.12 92 GLN A CA 1
ATOM 674 C C . GLN A 1 92 ? -2.73 -6.891 6.918 1 88.12 92 GLN A C 1
ATOM 676 O O . GLN A 1 92 ? -2.047 -7.395 6.023 1 88.12 92 GLN A O 1
ATOM 681 N N . SER A 1 93 ? -2.248 -6.375 7.973 1 88 93 SER A N 1
ATOM 682 C CA . SER A 1 93 ? -0.817 -6.453 8.25 1 88 93 SER A CA 1
ATOM 683 C C . SER A 1 93 ? -0.358 -7.898 8.391 1 88 93 SER A C 1
ATOM 685 O O . SER A 1 93 ? 0.684 -8.281 7.855 1 88 93 SER A O 1
ATOM 687 N N . ARG A 1 94 ? -1.118 -8.656 9.086 1 89.94 94 ARG A N 1
ATOM 688 C CA . ARG A 1 94 ? -0.787 -10.062 9.25 1 89.94 94 ARG A CA 1
ATOM 689 C C . ARG A 1 94 ? -0.834 -10.797 7.918 1 89.94 94 ARG A C 1
ATOM 691 O O . ARG A 1 94 ? 0.049 -11.602 7.617 1 89.94 94 ARG A O 1
ATOM 698 N N . GLN A 1 95 ? -1.855 -10.484 7.195 1 90.88 95 GLN A N 1
ATOM 699 C CA . GLN A 1 95 ? -2.016 -11.133 5.898 1 90.88 95 GLN A CA 1
ATOM 700 C C . GLN A 1 95 ? -0.86 -10.789 4.965 1 90.88 95 GLN A C 1
ATOM 702 O O . GLN A 1 95 ? -0.406 -11.641 4.195 1 90.88 95 GLN A O 1
ATOM 707 N N . ALA A 1 96 ? -0.444 -9.562 5.027 1 90.69 96 ALA A N 1
ATOM 708 C CA . ALA A 1 96 ? 0.671 -9.133 4.188 1 90.69 96 ALA A CA 1
ATOM 709 C C . ALA A 1 96 ? 1.932 -9.938 4.496 1 90.69 96 ALA A C 1
ATOM 711 O O . ALA A 1 96 ? 2.652 -10.344 3.584 1 90.69 96 ALA A O 1
ATOM 712 N N . LEU A 1 97 ? 2.203 -10.141 5.754 1 90.81 97 LEU A N 1
ATOM 713 C CA . LEU A 1 97 ? 3.375 -10.906 6.16 1 90.81 97 LEU A CA 1
ATOM 714 C C . LEU A 1 97 ? 3.25 -12.359 5.723 1 90.81 97 LEU A C 1
ATOM 716 O O . LEU A 1 97 ? 4.219 -12.961 5.254 1 90.81 97 LEU A O 1
ATOM 720 N N . GLU A 1 98 ? 2.094 -12.891 5.852 1 93 98 GLU A N 1
ATOM 721 C CA . GLU A 1 98 ? 1.845 -14.266 5.438 1 93 98 GLU A CA 1
ATOM 722 C C . GLU A 1 98 ? 2.037 -14.438 3.934 1 93 98 GLU A C 1
ATOM 724 O O . GLU A 1 98 ? 2.613 -15.43 3.482 1 93 98 GLU A O 1
ATOM 729 N N . ARG A 1 99 ? 1.521 -13.492 3.234 1 92.81 99 ARG A N 1
ATOM 730 C CA . ARG A 1 99 ? 1.668 -13.539 1.784 1 92.81 99 ARG A CA 1
ATOM 731 C C . ARG A 1 99 ? 3.135 -13.453 1.379 1 92.81 99 ARG A C 1
ATOM 733 O O . ARG A 1 99 ? 3.564 -14.109 0.431 1 92.81 99 ARG A O 1
ATOM 740 N N . LEU A 1 100 ? 3.85 -12.594 2.064 1 94 100 LEU A N 1
ATOM 741 C CA . LEU A 1 100 ? 5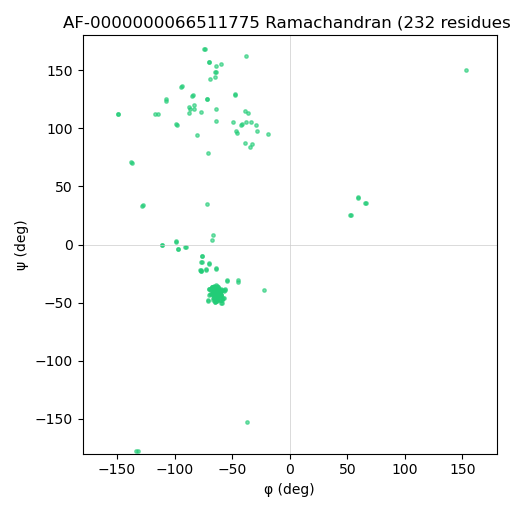.277 -12.469 1.795 1 94 100 LEU A CA 1
ATOM 742 C C . LEU A 1 100 ? 5.992 -13.797 2.004 1 94 100 LEU A C 1
ATOM 744 O O . LEU A 1 100 ? 6.773 -14.227 1.151 1 94 100 LEU A O 1
ATOM 748 N N . GLN A 1 101 ? 5.719 -14.414 3.08 1 92.69 101 GLN A N 1
ATOM 749 C CA . GLN A 1 101 ? 6.336 -15.703 3.377 1 92.69 101 GLN A CA 1
ATOM 750 C C . GLN A 1 101 ? 5.945 -16.75 2.34 1 92.69 101 GLN A C 1
ATOM 752 O O . GLN A 1 101 ? 6.785 -17.547 1.901 1 92.69 101 GLN A O 1
ATOM 757 N N . TYR A 1 102 ? 4.719 -16.75 1.97 1 94.12 102 TYR A N 1
ATOM 758 C CA . TYR A 1 102 ? 4.219 -17.688 0.971 1 94.12 102 TYR A CA 1
ATOM 759 C C . TYR A 1 102 ? 4.938 -17.5 -0.36 1 94.12 102 TYR A C 1
ATOM 761 O O . TYR A 1 102 ? 5.371 -18.469 -0.98 1 94.12 102 TYR A O 1
ATOM 769 N N . VAL A 1 103 ? 5.031 -16.281 -0.765 1 94 103 VAL A N 1
ATOM 770 C CA . VAL A 1 103 ? 5.629 -15.953 -2.055 1 94 103 VAL A CA 1
ATOM 771 C C . VAL A 1 103 ? 7.109 -16.328 -2.047 1 94 103 VAL A C 1
ATOM 773 O O . VAL A 1 103 ? 7.625 -16.875 -3.027 1 94 103 VAL A O 1
ATOM 776 N N . LYS A 1 104 ? 7.781 -16.047 -1.001 1 93.06 104 LYS A N 1
ATOM 777 C CA . LYS A 1 104 ? 9.195 -16.391 -0.906 1 93.06 104 LYS A CA 1
ATOM 778 C C . LYS A 1 104 ? 9.406 -17.891 -1.017 1 93.06 104 LYS A C 1
ATOM 780 O O . LYS A 1 104 ? 10.328 -18.344 -1.698 1 93.06 104 LYS A O 1
ATOM 785 N N . LYS A 1 105 ? 8.555 -18.594 -0.421 1 91.56 105 LYS A N 1
ATOM 786 C CA . LYS A 1 105 ? 8.633 -20.047 -0.477 1 91.56 105 LYS A CA 1
ATOM 787 C C . LYS A 1 105 ? 8.273 -20.562 -1.867 1 91.56 105 LYS A C 1
ATOM 789 O O . LYS A 1 105 ? 8.969 -21.406 -2.42 1 91.56 105 LYS A O 1
ATOM 794 N N . ALA A 1 106 ? 7.191 -20.078 -2.387 1 91.25 106 ALA A N 1
ATOM 795 C CA . ALA A 1 106 ? 6.66 -20.562 -3.656 1 91.25 106 ALA A CA 1
ATOM 796 C C . ALA A 1 106 ? 7.633 -20.297 -4.801 1 91.25 106 ALA A C 1
ATOM 798 O O . ALA A 1 106 ? 7.754 -21.094 -5.727 1 91.25 106 ALA A O 1
ATOM 799 N N . TYR A 1 107 ? 8.328 -19.125 -4.676 1 91.81 107 TYR A N 1
ATOM 800 C CA . TYR A 1 107 ? 9.148 -18.719 -5.809 1 91.81 107 TYR A CA 1
ATOM 801 C C . TYR A 1 107 ? 10.633 -18.812 -5.469 1 91.81 107 TYR A C 1
ATOM 803 O O . TYR A 1 107 ? 11.492 -18.484 -6.293 1 91.81 107 TYR A O 1
ATOM 811 N N . GLY A 1 108 ? 10.961 -19.203 -4.281 1 88.56 108 GLY A N 1
ATOM 812 C CA . GLY A 1 108 ? 12.344 -19.312 -3.865 1 88.56 108 GLY A CA 1
ATOM 813 C C . GLY A 1 108 ? 13.062 -17.969 -3.801 1 88.56 108 GLY A C 1
ATOM 814 O O . GLY A 1 108 ? 14.195 -17.844 -4.254 1 88.56 108 GLY A O 1
ATOM 815 N N . LEU A 1 109 ? 12.281 -17 -3.393 1 85.69 109 LEU A N 1
ATOM 816 C CA . LEU A 1 109 ? 12.836 -15.648 -3.326 1 85.69 109 LEU A CA 1
ATOM 817 C C . LEU A 1 109 ? 13.516 -15.406 -1.981 1 85.69 109 LEU A C 1
ATOM 819 O O . LEU A 1 109 ? 13.008 -15.828 -0.94 1 85.69 109 LEU A O 1
ATOM 823 N N . ALA A 1 110 ? 14.906 -15.109 -1.928 1 68.5 110 ALA A N 1
ATOM 824 C CA . ALA A 1 110 ? 15.641 -14.758 -0.714 1 68.5 110 ALA A CA 1
ATOM 825 C C . ALA A 1 110 ? 15.492 -13.281 -0.385 1 68.5 110 ALA A C 1
ATOM 827 O O . ALA A 1 110 ? 15.32 -12.453 -1.283 1 68.5 110 ALA A O 1
ATOM 828 N N . GLY A 1 111 ? 14.984 -12.883 0.697 1 60.53 111 GLY A N 1
ATOM 829 C CA . GLY A 1 111 ? 14.984 -11.477 1.068 1 60.53 111 GLY A CA 1
ATOM 830 C C . GLY A 1 111 ? 16.375 -10.914 1.265 1 60.53 111 GLY A C 1
ATOM 831 O O . GLY A 1 111 ? 17.359 -11.656 1.235 1 60.53 111 GLY A O 1
ATOM 832 N N . PRO A 1 112 ? 16.672 -9.609 1.099 1 56.06 112 PRO A N 1
ATOM 833 C CA . PRO A 1 112 ? 18.031 -9.125 1.374 1 56.06 112 PRO A CA 1
ATOM 834 C C . PRO A 1 112 ? 18.625 -9.727 2.643 1 56.06 112 PRO A C 1
ATOM 836 O O . PRO A 1 112 ? 17.906 -9.938 3.629 1 56.06 112 PRO A O 1
ATOM 839 N N . GLN A 1 113 ? 19.562 -10.75 2.512 1 46.22 113 GLN A N 1
ATOM 840 C CA . GLN A 1 113 ? 20.297 -11.227 3.678 1 46.22 113 GLN A CA 1
ATOM 841 C C . GLN A 1 113 ? 20.859 -10.055 4.488 1 46.22 113 GLN A C 1
ATOM 843 O O . GLN A 1 113 ? 21.25 -9.031 3.924 1 46.22 113 GLN A O 1
ATOM 848 N N . PRO A 1 114 ? 20.609 -10.047 5.785 1 43.41 114 PRO A N 1
ATOM 849 C CA . PRO A 1 114 ? 21.375 -9.062 6.551 1 43.41 114 PRO A CA 1
ATOM 850 C C . PRO A 1 114 ? 22.859 -9.07 6.195 1 43.41 114 PRO A C 1
ATOM 852 O O . PRO A 1 114 ? 23.438 -10.133 5.945 1 43.41 114 PRO A O 1
ATOM 855 N N . GLN A 1 115 ? 23.469 -8.266 5.375 1 36.25 115 GLN A N 1
ATOM 856 C CA . GLN A 1 115 ? 24.938 -8.195 5.367 1 36.25 115 GLN A CA 1
ATOM 857 C C . GLN A 1 115 ? 25.5 -8.508 6.746 1 36.25 115 GLN A C 1
ATOM 859 O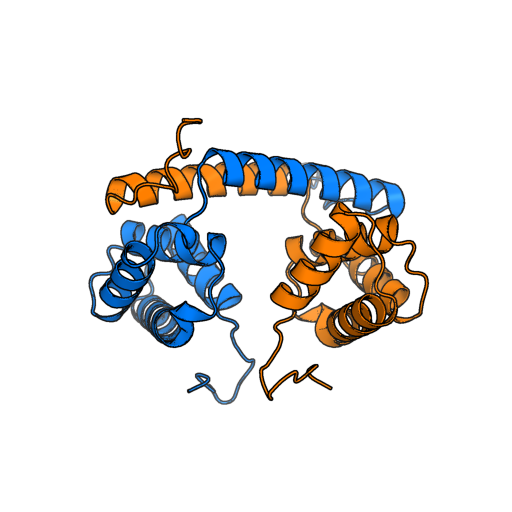 O . GLN A 1 115 ? 25.078 -7.926 7.746 1 36.25 115 GLN A O 1
ATOM 864 N N . GLY A 1 116 ? 26.047 -9.672 7.074 1 29.33 116 GLY A N 1
ATOM 865 C CA . GLY A 1 116 ? 26.969 -9.859 8.18 1 29.33 116 GLY A CA 1
ATOM 866 C C . GLY A 1 116 ? 27.953 -8.711 8.344 1 29.33 116 GLY A C 1
ATOM 867 O O . GLY A 1 116 ? 28.297 -8.039 7.375 1 29.33 116 GLY A O 1
ATOM 868 N N . SER A 1 117 ? 27.922 -7.895 9.484 1 30.48 117 SER A N 1
ATOM 869 C CA . SER A 1 117 ? 29.141 -7.227 9.906 1 30.48 117 SER A CA 1
ATOM 870 C C . SER A 1 117 ? 30.375 -8.086 9.617 1 30.48 117 SER A C 1
ATOM 872 O O . SER A 1 117 ? 30.547 -9.156 10.203 1 30.48 117 SER A O 1
ATOM 874 N N . LEU A 1 118 ? 30.969 -8.086 8.414 1 23 118 LEU A N 1
ATOM 875 C CA . LEU A 1 118 ? 32.406 -8.219 8.594 1 23 118 LEU A CA 1
ATOM 876 C C . LEU A 1 118 ? 32.969 -7.023 9.344 1 23 118 LEU A C 1
ATOM 878 O O . LEU A 1 118 ? 32.594 -5.883 9.094 1 23 118 LEU A O 1
ATOM 882 N N . VAL B 1 1 ? -0.692 -0.151 -22.734 1 16.95 1 VAL B N 1
ATOM 883 C CA . VAL B 1 1 ? -2.145 -0.183 -22.859 1 16.95 1 VAL B CA 1
ATOM 884 C C . VAL B 1 1 ? -2.781 -0.17 -21.469 1 16.95 1 VAL B C 1
ATOM 886 O O . VAL B 1 1 ? -2.404 -0.959 -20.609 1 16.95 1 VAL B O 1
ATOM 889 N N . SER B 1 2 ? -3.373 1.021 -20.828 1 23.36 2 SER B N 1
ATOM 890 C CA . SER B 1 2 ? -3.848 1.271 -19.469 1 23.36 2 SER B CA 1
ATOM 891 C C . SER B 1 2 ? -5.254 0.716 -19.266 1 23.36 2 SER B C 1
ATOM 893 O O . SER B 1 2 ? -6.102 0.817 -20.156 1 23.36 2 SER B O 1
ATOM 895 N N . ILE B 1 3 ? -5.535 -0.41 -18.797 1 28.72 3 ILE B N 1
ATOM 896 C CA . ILE B 1 3 ? -6.918 -0.879 -18.859 1 28.72 3 ILE B CA 1
ATOM 897 C C . ILE B 1 3 ? -7.855 0.204 -18.328 1 28.72 3 ILE B C 1
ATOM 899 O O . ILE B 1 3 ? -7.719 0.649 -17.188 1 28.72 3 ILE B O 1
ATOM 903 N N . VAL B 1 4 ? -8.617 0.915 -19.25 1 27.41 4 VAL B N 1
ATOM 904 C CA . VAL B 1 4 ? -9.555 2.035 -19.312 1 27.41 4 VAL B CA 1
ATOM 905 C C . VAL B 1 4 ? -10.891 1.63 -18.688 1 27.41 4 VAL B C 1
ATOM 907 O O . VAL B 1 4 ? -11.539 0.693 -19.156 1 27.41 4 VAL B O 1
ATOM 910 N N . LYS B 1 5 ? -11.367 0.923 -17.766 1 30.5 5 LYS B N 1
ATOM 911 C CA . LYS B 1 5 ? -12.812 0.879 -17.953 1 30.5 5 LYS B CA 1
ATOM 912 C C . LYS B 1 5 ? -13.344 2.219 -18.453 1 30.5 5 LYS B C 1
ATOM 914 O O . LYS B 1 5 ? -12.57 3.148 -18.703 1 30.5 5 LYS B O 1
ATOM 919 N N . GLN B 1 6 ? -14.445 2.938 -18.422 1 34.5 6 GLN B N 1
ATOM 920 C CA . GLN B 1 6 ? -14.922 4.305 -18.578 1 34.5 6 GLN B CA 1
ATOM 921 C C . GLN B 1 6 ? -13.852 5.316 -18.203 1 34.5 6 GLN B C 1
ATOM 923 O O . GLN B 1 6 ? -13.234 5.211 -17.141 1 34.5 6 GLN B O 1
ATOM 928 N N . GLY B 1 7 ? -12.734 6.25 -18.969 1 37.03 7 GLY B N 1
ATOM 929 C CA . GLY B 1 7 ? -11.414 6.023 -19.547 1 37.03 7 GLY B CA 1
ATOM 930 C C . GLY B 1 7 ? -10.367 5.68 -18.5 1 37.03 7 GLY B C 1
ATOM 931 O O . GLY B 1 7 ? -9.18 5.906 -18.719 1 37.03 7 GLY B O 1
ATOM 932 N N . GLY B 1 8 ? -10.516 5.422 -17.219 1 39.41 8 GLY B N 1
ATOM 933 C CA . GLY B 1 8 ? -9.883 5.797 -15.961 1 39.41 8 GLY B CA 1
ATOM 934 C C . GLY B 1 8 ? -8.719 4.902 -15.586 1 39.41 8 GLY B C 1
ATOM 935 O O . GLY B 1 8 ? -8.609 3.783 -16.078 1 39.41 8 GLY B O 1
ATOM 936 N N . TYR B 1 9 ? -7.578 5.445 -15.586 1 50.12 9 TYR B N 1
ATOM 937 C CA . TYR B 1 9 ? -6.277 4.91 -15.211 1 50.12 9 TYR B CA 1
ATOM 938 C C . TYR B 1 9 ? -6.395 4.008 -13.984 1 50.12 9 TYR B C 1
ATOM 940 O O . TYR B 1 9 ? -6.949 4.41 -12.961 1 50.12 9 TYR B O 1
ATOM 948 N N . VAL B 1 10 ? -6.723 2.578 -14.367 1 57 10 VAL B N 1
ATOM 949 C CA . VAL B 1 10 ? -6.566 1.702 -13.211 1 57 10 VAL B CA 1
ATOM 950 C C . VAL B 1 10 ? -5.105 1.678 -12.773 1 57 10 VAL B C 1
ATOM 952 O O . VAL B 1 10 ? -4.215 1.378 -13.57 1 57 10 VAL B O 1
ATOM 955 N N . SER B 1 11 ? -4.867 2.133 -11.609 1 70.94 11 SER B N 1
ATOM 956 C CA . SER B 1 11 ? -3.502 2.133 -11.094 1 70.94 11 SER B CA 1
ATOM 957 C C . SER B 1 11 ? -3.016 0.714 -10.82 1 70.94 11 SER B C 1
ATOM 959 O O . SER B 1 11 ? -3.82 -0.18 -10.547 1 70.94 11 SER B O 1
ATOM 961 N N . PRO B 1 12 ? -1.839 0.431 -11.062 1 73.62 12 PRO B N 1
ATOM 962 C CA . PRO B 1 12 ? -1.295 -0.885 -10.719 1 73.62 12 PRO B CA 1
ATOM 963 C C . PRO B 1 12 ? -1.697 -1.347 -9.32 1 73.62 12 PRO B C 1
ATOM 965 O O . PRO B 1 12 ? -1.956 -2.533 -9.109 1 73.62 12 PRO B O 1
ATOM 968 N N . VAL B 1 13 ? -1.873 -0.419 -8.477 1 75.06 13 VAL B N 1
ATOM 969 C CA . VAL B 1 13 ? -2.26 -0.758 -7.113 1 75.06 13 VAL B CA 1
ATOM 970 C C . VAL B 1 13 ? -3.695 -1.278 -7.098 1 75.06 13 VAL B C 1
ATOM 972 O O . VAL B 1 13 ? -3.996 -2.266 -6.422 1 75.06 13 VAL B O 1
ATOM 975 N N . ASP B 1 14 ? -4.52 -0.695 -7.891 1 77.12 14 ASP B N 1
ATOM 976 C CA . ASP B 1 14 ? -5.906 -1.145 -7.98 1 77.12 14 ASP B CA 1
ATOM 977 C C . ASP B 1 14 ? -5.996 -2.527 -8.625 1 77.12 14 ASP B C 1
ATOM 979 O O . ASP B 1 14 ? -6.75 -3.385 -8.164 1 77.12 14 ASP B O 1
ATOM 983 N N . ALA B 1 15 ? -5.215 -2.674 -9.648 1 82.06 15 ALA B N 1
ATOM 984 C CA . ALA B 1 15 ? -5.203 -3.965 -10.328 1 82.06 15 ALA B CA 1
ATOM 985 C C . ALA B 1 15 ? -4.746 -5.078 -9.391 1 82.06 15 ALA B C 1
ATOM 987 O O . ALA B 1 15 ? -5.332 -6.164 -9.367 1 82.06 15 ALA B O 1
ATOM 988 N N . ALA B 1 16 ? -3.709 -4.793 -8.641 1 86.56 16 ALA B N 1
ATOM 989 C CA . ALA B 1 16 ? -3.217 -5.773 -7.676 1 86.56 16 ALA B CA 1
ATOM 990 C C . ALA B 1 16 ? -4.281 -6.102 -6.633 1 86.56 16 ALA B C 1
ATOM 992 O O . ALA B 1 16 ? -4.418 -7.254 -6.215 1 86.56 16 ALA B O 1
ATOM 993 N N . GLY B 1 17 ? -5.016 -5.062 -6.223 1 84.5 17 GLY B N 1
ATOM 994 C CA . GLY B 1 17 ? -6.105 -5.266 -5.285 1 84.5 17 GLY B CA 1
ATOM 995 C C . GLY B 1 17 ? -7.203 -6.16 -5.828 1 84.5 17 GLY B C 1
ATOM 996 O O . GLY B 1 17 ? -7.715 -7.027 -5.117 1 84.5 17 GLY B O 1
ATOM 997 N N . VAL B 1 18 ? -7.531 -5.934 -7.035 1 83.06 18 VAL B N 1
ATOM 998 C CA . VAL B 1 18 ? -8.547 -6.754 -7.68 1 83.06 18 VAL B CA 1
ATOM 999 C C . VAL B 1 18 ? -8.07 -8.203 -7.762 1 83.06 18 VAL B C 1
ATOM 1001 O O . VAL B 1 18 ? -8.789 -9.125 -7.375 1 83.06 18 VAL B O 1
ATOM 1004 N N . LEU B 1 19 ? -6.859 -8.367 -8.203 1 89 19 LEU B N 1
ATOM 1005 C CA . LEU B 1 19 ? -6.289 -9.703 -8.328 1 89 19 LEU B CA 1
ATOM 1006 C C . LEU B 1 19 ? -6.258 -10.406 -6.977 1 89 19 LEU B C 1
ATOM 1008 O O . LEU B 1 19 ? -6.633 -11.578 -6.871 1 89 19 LEU B O 1
ATOM 1012 N N . ALA B 1 20 ? -5.863 -9.695 -5.941 1 88.81 20 ALA B N 1
ATOM 1013 C CA . ALA B 1 20 ? -5.777 -10.242 -4.594 1 88.81 20 ALA B CA 1
ATOM 1014 C C . ALA B 1 20 ? -7.16 -10.617 -4.066 1 88.81 20 ALA B C 1
ATOM 1016 O O . ALA B 1 20 ? -7.312 -11.602 -3.334 1 88.81 20 ALA B O 1
ATOM 1017 N N . SER B 1 21 ? -8.141 -9.812 -4.43 1 83.69 21 SER B N 1
ATOM 1018 C CA . SER B 1 21 ? -9.5 -10.102 -3.99 1 83.69 21 SER B CA 1
ATOM 1019 C C . SER B 1 21 ? -10.016 -11.406 -4.582 1 83.69 21 SER B C 1
ATOM 1021 O O . SER B 1 21 ? -10.68 -12.188 -3.9 1 83.69 21 SER B O 1
ATOM 1023 N N . PHE B 1 22 ? -9.695 -11.664 -5.801 1 86.19 22 PHE B N 1
ATOM 1024 C CA . PHE B 1 22 ? -10.07 -12.922 -6.434 1 86.19 22 PHE B CA 1
ATOM 1025 C C . PHE B 1 22 ? -9.336 -14.094 -5.789 1 86.19 22 PHE B C 1
ATOM 1027 O O . PHE B 1 22 ? -9.922 -15.156 -5.586 1 86.19 22 PHE B O 1
ATOM 1034 N N . ALA B 1 23 ? -8.094 -13.867 -5.512 1 90.44 23 ALA B N 1
ATOM 1035 C CA . ALA B 1 23 ? -7.297 -14.922 -4.891 1 90.44 23 ALA B CA 1
ATOM 1036 C C . ALA B 1 23 ? -7.836 -15.273 -3.506 1 90.44 23 ALA B C 1
ATOM 1038 O O . ALA B 1 23 ? -7.895 -16.453 -3.137 1 90.44 23 ALA B O 1
ATOM 1039 N N . ALA B 1 24 ? -8.258 -14.273 -2.801 1 84.81 24 ALA B N 1
ATOM 1040 C CA . ALA B 1 24 ? -8.742 -14.477 -1.436 1 84.81 24 ALA B CA 1
ATOM 1041 C C . ALA B 1 24 ? -10 -15.328 -1.42 1 84.81 24 ALA B C 1
ATOM 1043 O O . ALA B 1 24 ? -10.211 -16.125 -0.506 1 84.81 24 ALA B O 1
ATOM 1044 N N . VAL B 1 25 ? -10.773 -15.039 -2.48 1 82.62 25 VAL B N 1
ATOM 1045 C CA . VAL B 1 25 ? -12.023 -15.797 -2.502 1 82.62 25 VAL B CA 1
ATOM 1046 C C . VAL B 1 25 ? -11.891 -16.984 -3.443 1 82.62 25 VAL B C 1
ATOM 1048 O O . VAL B 1 25 ? -12.836 -17.766 -3.609 1 82.62 25 VAL B O 1
ATOM 1051 N N . GLN B 1 26 ? -10.828 -17.141 -3.959 1 81.56 26 GLN B N 1
ATOM 1052 C CA . GLN B 1 26 ? -10.516 -18.234 -4.871 1 81.56 26 GLN B CA 1
ATOM 1053 C C . GLN B 1 26 ? -11.531 -18.297 -6.012 1 81.56 26 GLN B C 1
ATOM 1055 O O . GLN B 1 26 ? -12 -19.391 -6.363 1 81.56 26 GLN B O 1
ATOM 1060 N N . GLU B 1 27 ? -12.117 -17.156 -6.277 1 73.56 27 GLU B N 1
ATOM 1061 C CA . GLU B 1 27 ? -12.969 -17.062 -7.465 1 73.56 27 GLU B CA 1
ATOM 1062 C C . GLU B 1 27 ? -12.188 -16.531 -8.656 1 73.56 27 GLU B C 1
ATOM 1064 O O . GLU B 1 27 ? -11.297 -15.688 -8.5 1 73.56 27 GLU B O 1
ATOM 1069 N N . ARG B 1 28 ? -12.445 -17.234 -9.758 1 68.69 28 ARG B N 1
ATOM 1070 C CA . ARG B 1 28 ? -11.641 -16.891 -10.922 1 68.69 28 ARG B CA 1
ATOM 1071 C C . ARG B 1 28 ? -12.508 -16.297 -12.031 1 68.69 28 ARG B C 1
ATOM 1073 O O . ARG B 1 28 ? -13.562 -16.844 -12.359 1 68.69 28 ARG B O 1
ATOM 1080 N N . SER B 1 29 ? -12.258 -15.086 -12.227 1 78.62 29 SER B N 1
ATOM 1081 C CA . SER B 1 29 ? -12.602 -14.516 -13.523 1 78.62 29 SER B CA 1
ATOM 1082 C C . SER B 1 29 ? -11.391 -14.469 -14.445 1 78.62 29 SER B C 1
ATOM 1084 O O . SER B 1 29 ? -10.562 -13.562 -14.352 1 78.62 29 SER B O 1
ATOM 1086 N N . ASP B 1 30 ? -11.336 -15.391 -15.375 1 82.19 30 ASP B N 1
ATOM 1087 C CA . ASP B 1 30 ? -10.148 -15.555 -16.203 1 82.19 30 ASP B CA 1
ATOM 1088 C C . ASP B 1 30 ? -9.812 -14.266 -16.938 1 82.19 30 ASP B C 1
ATOM 1090 O O . ASP B 1 30 ? -8.641 -13.875 -17.031 1 82.19 30 ASP B O 1
ATOM 1094 N N . GLU B 1 31 ? -10.852 -13.703 -17.359 1 81.81 31 GLU B N 1
ATOM 1095 C CA . GLU B 1 31 ? -10.641 -12.484 -18.125 1 81.81 31 GLU B CA 1
ATOM 1096 C C . GLU B 1 31 ? -10.039 -11.383 -17.266 1 81.81 31 GLU B C 1
ATOM 1098 O O . GLU B 1 31 ? -9.031 -10.766 -17.641 1 81.81 31 GLU B O 1
ATOM 1103 N N . LEU B 1 32 ? -10.594 -11.172 -16.062 1 82.5 32 LEU B N 1
ATOM 1104 C CA . LEU B 1 32 ? -10.109 -10.117 -15.188 1 82.5 32 LEU B CA 1
ATOM 1105 C C . LEU B 1 32 ? -8.719 -10.445 -14.648 1 82.5 32 LEU B C 1
ATOM 1107 O O . LEU B 1 32 ? -7.863 -9.57 -14.547 1 82.5 32 LEU B O 1
ATOM 1111 N N . VAL B 1 33 ? -8.539 -11.664 -14.359 1 88.88 33 VAL B N 1
ATOM 1112 C CA . VAL B 1 33 ? -7.234 -12.102 -13.883 1 88.88 33 VAL B CA 1
ATOM 1113 C C . VAL B 1 33 ? -6.184 -11.875 -14.969 1 88.88 33 VAL B C 1
ATOM 1115 O O . VAL B 1 33 ? -5.094 -11.367 -14.695 1 88.88 33 VAL B O 1
ATOM 1118 N N . HIS B 1 34 ? -6.566 -12.203 -16.188 1 87.94 34 HIS B N 1
ATOM 1119 C CA . HIS B 1 34 ? -5.648 -12.023 -17.312 1 87.94 34 HIS B CA 1
ATOM 1120 C C . HIS B 1 34 ? -5.324 -10.547 -17.516 1 87.94 34 HIS B C 1
ATOM 1122 O O . HIS B 1 34 ? -4.156 -10.172 -17.641 1 87.94 34 HIS B O 1
ATOM 1128 N N . ILE B 1 35 ? -6.297 -9.75 -17.484 1 84.06 35 ILE B N 1
ATOM 1129 C CA . ILE B 1 35 ? -6.125 -8.32 -17.719 1 84.06 35 ILE B CA 1
ATOM 1130 C C . ILE B 1 35 ? -5.277 -7.711 -16.609 1 84.06 35 ILE B C 1
ATOM 1132 O O . ILE B 1 35 ? -4.34 -6.957 -16.875 1 84.06 35 ILE B O 1
ATOM 1136 N N . CYS B 1 36 ? -5.621 -8.016 -15.422 1 88.12 36 CYS B N 1
ATOM 1137 C CA . CYS B 1 36 ? -4.883 -7.457 -14.289 1 88.12 36 CYS B CA 1
ATOM 1138 C C . CYS B 1 36 ? -3.428 -7.906 -14.312 1 88.12 36 CYS B C 1
ATOM 1140 O O . CYS B 1 36 ? -2.523 -7.098 -14.094 1 88.12 36 CYS B O 1
ATOM 1142 N N . THR B 1 37 ? -3.256 -9.172 -14.594 1 91.25 37 THR B N 1
ATOM 1143 C CA . THR B 1 37 ? -1.89 -9.68 -14.602 1 91.25 37 THR B CA 1
ATOM 1144 C C . THR B 1 37 ? -1.077 -9.031 -15.727 1 91.25 37 THR B C 1
ATOM 1146 O O . THR B 1 37 ? 0.088 -8.68 -15.523 1 91.25 37 THR B O 1
ATOM 1149 N N . GLN B 1 38 ? -1.681 -8.828 -16.875 1 89.62 38 GLN B N 1
ATOM 1150 C CA . GLN B 1 38 ? -1.006 -8.18 -18 1 89.62 38 GLN B CA 1
ATOM 1151 C C . GLN B 1 38 ? -0.639 -6.738 -17.672 1 89.62 38 GLN B C 1
ATOM 1153 O O . GLN B 1 38 ? 0.463 -6.285 -17.984 1 89.62 38 GLN B O 1
ATOM 1158 N N . LEU B 1 39 ? -1.55 -6.078 -17.109 1 85.88 39 LEU B N 1
ATOM 1159 C CA . LEU B 1 39 ? -1.314 -4.691 -16.719 1 85.88 39 LEU B CA 1
ATOM 1160 C C . LEU B 1 39 ? -0.171 -4.594 -15.719 1 85.88 39 LEU B C 1
ATOM 1162 O O . LEU B 1 39 ? 0.706 -3.736 -15.852 1 85.88 39 LEU B O 1
ATOM 1166 N N . LEU B 1 40 ? -0.124 -5.422 -14.75 1 90.06 40 LEU B N 1
ATOM 1167 C CA . LEU B 1 40 ? 0.902 -5.41 -13.711 1 90.06 40 LEU B CA 1
ATOM 1168 C C . LEU B 1 40 ? 2.264 -5.781 -14.289 1 90.06 40 LEU B C 1
ATOM 1170 O O . LEU B 1 40 ? 3.277 -5.168 -13.945 1 90.06 40 LEU B O 1
ATOM 1174 N N . ALA B 1 41 ? 2.24 -6.676 -15.203 1 91.44 41 ALA B N 1
ATOM 1175 C CA . ALA B 1 41 ? 3.494 -7.066 -15.844 1 91.44 41 ALA B CA 1
ATOM 1176 C C . ALA B 1 41 ? 4.059 -5.93 -16.688 1 91.44 41 ALA B C 1
ATOM 1178 O O . ALA B 1 41 ? 5.273 -5.719 -16.719 1 91.44 41 ALA B O 1
ATOM 1179 N N . ALA B 1 42 ? 3.195 -5.227 -17.312 1 87.44 42 ALA B N 1
ATOM 1180 C CA . ALA B 1 42 ? 3.604 -4.129 -18.188 1 87.44 42 ALA B CA 1
ATOM 1181 C C . ALA B 1 42 ? 4.172 -2.969 -17.375 1 87.44 42 ALA B C 1
ATOM 1183 O O . ALA B 1 42 ? 4.914 -2.139 -17.906 1 87.44 42 ALA B O 1
ATOM 1184 N N . HIS B 1 43 ? 3.934 -2.936 -16.062 1 83.88 43 HIS B N 1
ATOM 1185 C CA . HIS B 1 43 ? 4.363 -1.821 -15.227 1 83.88 43 HIS B CA 1
ATOM 1186 C C . HIS B 1 43 ? 5.141 -2.314 -14.008 1 83.88 43 HIS B C 1
ATOM 1188 O O . HIS B 1 43 ? 5.023 -1.745 -12.922 1 83.88 43 HIS B O 1
ATOM 1194 N N . CYS B 1 44 ? 5.828 -3.361 -14.227 1 86.25 44 CYS B N 1
ATOM 1195 C CA . CYS B 1 44 ? 6.535 -3.998 -13.117 1 86.25 44 CYS B CA 1
ATOM 1196 C C . CYS B 1 44 ? 7.445 -3.004 -12.406 1 86.25 44 CYS B C 1
ATOM 1198 O O . CYS B 1 44 ? 7.582 -3.045 -11.18 1 86.25 44 CYS B O 1
ATOM 1200 N N . ASP B 1 45 ? 7.949 -2.051 -13.117 1 81.19 45 ASP B N 1
ATOM 1201 C CA . ASP B 1 45 ? 8.938 -1.128 -12.57 1 81.19 45 ASP B CA 1
ATOM 1202 C C . ASP B 1 45 ? 8.281 -0.088 -11.664 1 81.19 45 ASP B C 1
ATOM 1204 O O . ASP B 1 45 ? 8.953 0.599 -10.898 1 81.19 45 ASP B O 1
ATOM 1208 N N . ALA B 1 46 ? 6.996 -0.034 -11.805 1 74.62 46 ALA B N 1
ATOM 1209 C CA . ALA B 1 46 ? 6.27 0.957 -11.016 1 74.62 46 ALA B CA 1
ATOM 1210 C C . ALA B 1 46 ? 5.691 0.331 -9.75 1 74.62 46 ALA B C 1
ATOM 1212 O O . ALA B 1 46 ? 5.152 1.034 -8.891 1 74.62 46 ALA B O 1
ATOM 1213 N N . LEU B 1 47 ? 5.832 -0.968 -9.555 1 83.62 47 LEU B N 1
ATOM 1214 C CA . LEU B 1 47 ? 5.27 -1.649 -8.398 1 83.62 47 LEU B CA 1
ATOM 1215 C C . LEU B 1 47 ? 6.207 -1.548 -7.199 1 83.62 47 LEU B C 1
ATOM 1217 O O . LEU B 1 47 ? 7.41 -1.798 -7.324 1 83.62 47 LEU B O 1
ATOM 1221 N N . ASP B 1 48 ? 5.633 -1.091 -6.102 1 81.31 48 ASP B N 1
ATOM 1222 C CA . ASP B 1 48 ? 6.445 -1.216 -4.895 1 81.31 48 ASP B CA 1
ATOM 1223 C C . ASP B 1 48 ? 6.508 -2.666 -4.418 1 81.31 48 ASP B C 1
ATOM 1225 O O . ASP B 1 48 ? 5.805 -3.529 -4.953 1 81.31 48 ASP B O 1
ATOM 1229 N N . GLY B 1 49 ? 7.383 -2.961 -3.5 1 85.31 49 GLY B N 1
ATOM 1230 C CA . GLY B 1 49 ? 7.625 -4.32 -3.037 1 85.31 49 GLY B CA 1
ATOM 1231 C C . GLY B 1 49 ? 6.375 -5.008 -2.527 1 85.31 49 GLY B C 1
ATOM 1232 O O . GLY B 1 49 ? 6.129 -6.172 -2.844 1 85.31 49 GLY B O 1
ATOM 1233 N N . ALA B 1 50 ? 5.543 -4.305 -1.833 1 85.5 50 ALA B N 1
ATOM 1234 C CA . ALA B 1 50 ? 4.344 -4.898 -1.254 1 85.5 50 ALA B CA 1
ATOM 1235 C C . ALA B 1 50 ? 3.34 -5.281 -2.34 1 85.5 50 ALA B C 1
ATOM 1237 O O . ALA B 1 50 ? 2.717 -6.344 -2.271 1 85.5 50 ALA B O 1
ATOM 1238 N N . THR B 1 51 ? 3.205 -4.383 -3.285 1 87.81 51 THR B N 1
ATOM 1239 C CA . THR B 1 51 ? 2.287 -4.641 -4.391 1 87.81 51 THR B CA 1
ATOM 1240 C C . THR B 1 51 ? 2.758 -5.832 -5.219 1 87.81 51 THR B C 1
ATOM 1242 O O . THR B 1 51 ? 1.945 -6.641 -5.672 1 87.81 51 THR B O 1
ATOM 1245 N N . LEU B 1 52 ? 4.055 -5.875 -5.402 1 92.88 52 LEU B N 1
ATOM 1246 C CA . LEU B 1 52 ? 4.633 -6.996 -6.133 1 92.88 52 LEU B CA 1
ATOM 1247 C C . LEU B 1 52 ? 4.371 -8.312 -5.406 1 92.88 52 LEU B C 1
ATOM 1249 O O . LEU B 1 52 ? 3.969 -9.297 -6.027 1 92.88 52 LEU B O 1
ATOM 1253 N N . VAL B 1 53 ? 4.523 -8.32 -4.105 1 93 53 VAL B N 1
ATOM 1254 C CA . VAL B 1 53 ? 4.285 -9.508 -3.295 1 93 53 VAL B CA 1
ATOM 1255 C C . VAL B 1 53 ? 2.816 -9.914 -3.393 1 93 53 VAL B C 1
ATOM 1257 O O . VAL B 1 53 ? 2.502 -11.094 -3.574 1 93 53 VAL B O 1
ATOM 1260 N N . GLN B 1 54 ? 1.96 -8.977 -3.291 1 92.69 54 GLN B N 1
ATOM 1261 C CA . GLN B 1 54 ? 0.527 -9.234 -3.383 1 92.69 54 GLN B CA 1
ATOM 1262 C C . GLN B 1 54 ? 0.16 -9.828 -4.738 1 92.69 54 GLN B C 1
ATOM 1264 O O . GLN B 1 54 ? -0.667 -10.734 -4.82 1 92.69 54 GLN B O 1
ATOM 1269 N N . THR B 1 55 ? 0.763 -9.281 -5.746 1 94.69 55 THR B N 1
ATOM 1270 C CA . THR B 1 55 ? 0.505 -9.734 -7.109 1 94.69 55 THR B CA 1
ATOM 1271 C C . THR B 1 55 ? 0.972 -11.18 -7.297 1 94.69 55 THR B C 1
ATOM 1273 O O . THR B 1 55 ? 0.218 -12.023 -7.789 1 94.69 55 THR B O 1
ATOM 1276 N N . LEU B 1 56 ? 2.191 -11.445 -6.891 1 95.56 56 LEU B N 1
ATOM 1277 C CA . LEU B 1 56 ? 2.758 -12.781 -7.047 1 95.56 56 LEU B CA 1
ATOM 1278 C C . LEU B 1 56 ? 1.992 -13.797 -6.211 1 95.56 56 LEU B C 1
ATOM 1280 O O . LEU B 1 56 ? 1.765 -14.93 -6.652 1 95.56 56 LEU B O 1
ATOM 1284 N N . TRP B 1 57 ? 1.607 -13.383 -5.07 1 95.56 57 TRP B N 1
ATOM 1285 C CA . TRP B 1 57 ? 0.773 -14.25 -4.234 1 95.56 57 TRP B CA 1
ATOM 1286 C C . TRP B 1 57 ? -0.523 -14.609 -4.953 1 95.56 57 TRP B C 1
ATOM 1288 O O . TRP B 1 57 ? -0.887 -15.781 -5.035 1 95.56 57 TRP B O 1
ATOM 1298 N N . ALA B 1 58 ? -1.187 -13.633 -5.457 1 94.31 58 ALA B N 1
ATOM 1299 C CA . ALA B 1 58 ? -2.457 -13.859 -6.141 1 94.31 58 ALA B CA 1
ATOM 1300 C C . ALA B 1 58 ? -2.279 -14.781 -7.344 1 94.31 58 ALA B C 1
ATOM 1302 O O . ALA B 1 58 ? -3.104 -15.672 -7.582 1 94.31 58 ALA B O 1
ATOM 1303 N N . CYS B 1 59 ? -1.202 -14.539 -8.008 1 94.31 59 CYS B N 1
ATOM 1304 C CA . CYS B 1 59 ? -0.921 -15.375 -9.164 1 94.31 59 CYS B CA 1
ATOM 1305 C C . CYS B 1 59 ? -0.747 -16.828 -8.758 1 94.31 59 CYS B C 1
ATOM 1307 O O . CYS B 1 59 ? -1.227 -17.734 -9.438 1 94.31 59 CYS B O 1
ATOM 1309 N N . THR B 1 60 ? -0.076 -17.031 -7.676 1 94 60 THR B N 1
ATOM 1310 C CA . THR B 1 60 ? 0.153 -18.391 -7.188 1 94 60 THR B CA 1
ATOM 1311 C C . THR B 1 60 ? -1.161 -19.047 -6.762 1 94 60 THR B C 1
ATOM 1313 O O . THR B 1 60 ? -1.445 -20.172 -7.137 1 94 60 THR B O 1
ATOM 1316 N N . VAL B 1 61 ? -1.951 -18.359 -6.059 1 92.81 61 VAL B N 1
ATOM 1317 C CA . VAL B 1 61 ? -3.209 -18.875 -5.531 1 92.81 61 VAL B CA 1
ATOM 1318 C C . VAL B 1 61 ? -4.164 -19.188 -6.68 1 92.81 61 VAL B C 1
ATOM 1320 O O . VAL B 1 61 ? -4.879 -20.203 -6.652 1 92.81 61 VAL B O 1
ATOM 1323 N N . LEU B 1 62 ? -4.094 -18.312 -7.719 1 92.69 62 LEU B N 1
ATOM 1324 C CA . LEU B 1 62 ? -5.016 -18.438 -8.844 1 92.69 62 LEU B CA 1
ATOM 1325 C C . LEU B 1 62 ? -4.426 -19.328 -9.93 1 92.69 62 LEU B C 1
ATOM 1327 O O . LEU B 1 62 ? -5.039 -19.531 -10.984 1 92.69 62 LEU B O 1
ATOM 1331 N N . ASN B 1 63 ? -3.211 -19.797 -9.719 1 91.56 63 ASN B N 1
ATOM 1332 C CA . ASN B 1 63 ? -2.518 -20.672 -10.656 1 91.56 63 ASN B CA 1
ATOM 1333 C C . ASN B 1 63 ? -2.35 -20 -12.023 1 91.56 63 ASN B C 1
ATOM 1335 O O . ASN B 1 63 ? -2.676 -20.594 -13.047 1 91.56 63 ASN B O 1
ATOM 1339 N N . VAL B 1 64 ? -2.041 -18.75 -11.914 1 91.12 64 VAL B N 1
ATOM 1340 C CA . VAL B 1 64 ? -1.723 -18.062 -13.156 1 91.12 64 VAL B CA 1
ATOM 1341 C C . VAL B 1 64 ? -0.367 -18.531 -13.68 1 91.12 64 VAL B C 1
ATOM 1343 O O . VAL B 1 64 ? 0.637 -18.453 -12.969 1 91.12 64 VAL B O 1
ATOM 1346 N N . ARG B 1 65 ? -0.285 -19.016 -14.938 1 89.56 65 ARG B N 1
ATOM 1347 C CA . ARG B 1 65 ? 0.934 -19.5 -15.57 1 89.56 65 ARG B CA 1
ATOM 1348 C C . ARG B 1 65 ? 1.037 -19 -17.016 1 89.56 65 ARG B C 1
ATOM 1350 O O . ARG B 1 65 ? 0.75 -19.75 -17.953 1 89.56 65 ARG B O 1
ATOM 1357 N N . ASN B 1 66 ? 1.253 -17.812 -17.094 1 90.69 66 ASN B N 1
ATOM 1358 C CA . ASN B 1 66 ? 1.409 -17.219 -18.406 1 90.69 66 ASN B CA 1
ATOM 1359 C C . ASN B 1 66 ? 2.643 -16.328 -18.484 1 90.69 66 ASN B C 1
ATOM 1361 O O . ASN B 1 66 ? 3.426 -16.266 -17.531 1 90.69 66 ASN B O 1
ATOM 1365 N N . GLU B 1 67 ? 2.793 -15.75 -19.609 1 93.31 67 GLU B N 1
ATOM 1366 C CA . GLU B 1 67 ? 3.977 -14.93 -19.844 1 93.31 67 GLU B CA 1
ATOM 1367 C C . GLU B 1 67 ? 4.023 -13.742 -18.891 1 93.31 67 GLU B C 1
ATOM 1369 O O . GLU B 1 67 ? 5.102 -13.328 -18.453 1 93.31 67 GLU B O 1
ATOM 1374 N N . ALA B 1 68 ? 2.867 -13.211 -18.625 1 92.62 68 ALA B N 1
ATOM 1375 C CA . ALA B 1 68 ? 2.805 -12.055 -17.719 1 92.62 68 ALA B CA 1
ATOM 1376 C C . ALA B 1 68 ? 3.293 -12.422 -16.328 1 92.62 68 ALA B C 1
ATOM 1378 O O . ALA B 1 68 ? 4.086 -11.688 -15.727 1 92.62 68 ALA B O 1
ATOM 1379 N N . GLN B 1 69 ? 2.826 -13.461 -15.828 1 93.56 69 GLN B N 1
ATOM 1380 C CA . GLN B 1 69 ? 3.266 -13.93 -14.516 1 93.56 69 GLN B CA 1
ATOM 1381 C C . GLN B 1 69 ? 4.762 -14.227 -14.508 1 93.56 69 GLN B C 1
ATOM 1383 O O . GLN B 1 69 ? 5.457 -13.914 -13.539 1 93.56 69 GLN B O 1
ATOM 1388 N N . GLN B 1 70 ? 5.27 -14.82 -15.578 1 94.25 70 GLN B N 1
ATOM 1389 C CA . GLN B 1 70 ? 6.695 -15.109 -15.688 1 94.25 70 GLN B CA 1
ATOM 1390 C C . GLN B 1 70 ? 7.523 -13.828 -15.664 1 94.25 70 GLN B C 1
ATOM 1392 O O . GLN B 1 70 ? 8.586 -13.781 -15.031 1 94.25 70 GLN B O 1
ATOM 1397 N N . SER B 1 71 ? 7.023 -12.859 -16.328 1 95.06 71 SER B N 1
ATOM 1398 C CA . SER B 1 71 ? 7.703 -11.57 -16.344 1 95.06 71 SER B CA 1
ATOM 1399 C C . SER B 1 71 ? 7.766 -10.961 -14.938 1 95.06 71 SER B C 1
ATOM 1401 O O . SER B 1 71 ? 8.781 -10.391 -14.547 1 95.06 71 SER B O 1
ATOM 1403 N N . LEU B 1 72 ? 6.734 -11.07 -14.203 1 94.62 72 LEU B N 1
ATOM 1404 C CA . LEU B 1 72 ? 6.676 -10.57 -12.836 1 94.62 72 LEU B CA 1
ATOM 1405 C C . LEU B 1 72 ? 7.656 -11.32 -11.938 1 94.62 72 LEU B C 1
ATOM 1407 O O . LEU B 1 72 ? 8.352 -10.711 -11.125 1 94.62 72 LEU B O 1
ATOM 1411 N N . MET B 1 73 ? 7.695 -12.586 -12.141 1 93.69 73 MET B N 1
ATOM 1412 C CA . MET B 1 73 ? 8.602 -13.43 -11.359 1 93.69 73 MET B CA 1
ATOM 1413 C C . MET B 1 73 ? 10.055 -13.094 -11.68 1 93.69 73 MET B C 1
ATOM 1415 O O . MET B 1 73 ? 10.875 -12.953 -10.766 1 93.69 73 MET B O 1
ATOM 1419 N N . GLU B 1 74 ? 10.336 -12.945 -12.906 1 94.19 74 GLU B N 1
ATOM 1420 C CA . GLU B 1 74 ? 11.703 -12.609 -13.312 1 94.19 74 GLU B CA 1
ATOM 1421 C C . GLU B 1 74 ? 12.102 -11.227 -12.805 1 94.19 74 GLU B C 1
ATOM 1423 O O . GLU B 1 74 ? 13.25 -11.016 -12.414 1 94.19 74 GLU B O 1
ATOM 1428 N N . TYR B 1 75 ? 11.164 -10.375 -12.906 1 94.62 75 TYR B N 1
ATOM 1429 C CA . TYR B 1 75 ? 11.406 -9.047 -12.359 1 94.62 75 TYR B CA 1
ATOM 1430 C C . TYR B 1 75 ? 11.766 -9.125 -10.875 1 94.62 75 TYR B C 1
ATOM 1432 O O . TYR B 1 75 ? 12.719 -8.484 -10.43 1 94.62 75 TYR B O 1
ATOM 1440 N N . ALA B 1 76 ? 11.078 -9.852 -10.109 1 92.38 76 ALA B N 1
ATOM 1441 C CA . ALA B 1 76 ? 11.312 -10.023 -8.68 1 92.38 76 ALA B CA 1
ATOM 1442 C C . ALA B 1 76 ? 12.656 -10.695 -8.414 1 92.38 76 ALA B C 1
ATOM 1444 O O . ALA B 1 76 ? 13.383 -10.297 -7.504 1 92.38 76 ALA B O 1
ATOM 1445 N N . LYS B 1 77 ? 13.016 -11.641 -9.203 1 91.62 77 LYS B N 1
ATOM 1446 C CA . LYS B 1 77 ? 14.234 -12.43 -9.016 1 91.62 77 LYS B CA 1
ATOM 1447 C C . LYS B 1 77 ? 15.469 -11.641 -9.445 1 91.62 77 LYS B C 1
ATOM 1449 O O . LYS B 1 77 ? 16.578 -11.914 -8.977 1 91.62 77 LYS B O 1
ATOM 1454 N N . GLY B 1 78 ? 15.25 -10.711 -10.258 1 90.81 78 GLY B N 1
ATOM 1455 C CA . GLY B 1 78 ? 16.359 -9.969 -10.836 1 90.81 78 GLY B CA 1
ATOM 1456 C C . GLY B 1 78 ? 17.031 -9.031 -9.844 1 90.81 78 GLY B C 1
ATOM 1457 O O . GLY B 1 78 ? 18.172 -8.625 -10.047 1 90.81 78 GLY B O 1
ATOM 1458 N N . ASP B 1 79 ? 16.359 -8.672 -8.852 1 89.62 79 ASP B N 1
ATOM 1459 C CA . ASP B 1 79 ? 16.859 -7.789 -7.809 1 89.62 79 ASP B CA 1
ATOM 1460 C C . ASP B 1 79 ? 16.234 -8.102 -6.457 1 89.62 79 ASP B C 1
ATOM 1462 O O . ASP B 1 79 ? 15.055 -7.809 -6.234 1 89.62 79 ASP B O 1
ATOM 1466 N N . ALA B 1 80 ? 17.016 -8.586 -5.578 1 83.31 80 ALA B N 1
ATOM 1467 C CA . ALA B 1 80 ? 16.531 -9.047 -4.277 1 83.31 80 ALA B CA 1
ATOM 1468 C C . ALA B 1 80 ? 15.945 -7.898 -3.469 1 83.31 80 ALA B C 1
ATOM 1470 O O . ALA B 1 80 ? 15.133 -8.117 -2.566 1 83.31 80 ALA B O 1
ATOM 1471 N N . SER B 1 81 ? 16.312 -6.66 -3.809 1 86.62 81 SER B N 1
ATOM 1472 C CA . SER B 1 81 ? 15.852 -5.508 -3.043 1 86.62 81 SER B CA 1
ATOM 1473 C C . SER B 1 81 ? 14.398 -5.172 -3.365 1 86.62 81 SER B C 1
ATOM 1475 O O . SER B 1 81 ? 13.766 -4.398 -2.652 1 86.62 81 SER B O 1
ATOM 1477 N N . ARG B 1 82 ? 13.82 -5.777 -4.371 1 88.25 82 ARG B N 1
ATOM 1478 C CA . ARG B 1 82 ? 12.453 -5.492 -4.785 1 88.25 82 ARG B CA 1
ATOM 1479 C C . ARG B 1 82 ? 11.445 -6.152 -3.848 1 88.25 82 ARG B C 1
ATOM 1481 O O . ARG B 1 82 ? 10.281 -5.746 -3.791 1 88.25 82 ARG B O 1
ATOM 1488 N N . ILE B 1 83 ? 11.883 -7.188 -3.135 1 91.12 83 ILE B N 1
ATOM 1489 C CA . ILE B 1 83 ? 11.039 -7.895 -2.178 1 91.12 83 ILE B CA 1
ATOM 1490 C C . ILE B 1 83 ? 11.477 -7.559 -0.755 1 91.12 83 ILE B C 1
ATOM 1492 O O . ILE B 1 83 ? 12.648 -7.719 -0.404 1 91.12 83 ILE B O 1
ATOM 1496 N N . PRO B 1 84 ? 10.578 -7.082 -0.005 1 89.81 84 PRO B N 1
ATOM 1497 C CA . PRO B 1 84 ? 10.977 -6.738 1.364 1 89.81 84 PRO B CA 1
ATOM 1498 C C . PRO B 1 84 ? 11.406 -7.961 2.174 1 89.81 84 PRO B C 1
ATOM 1500 O O . PRO B 1 84 ? 10.906 -9.062 1.95 1 89.81 84 PRO B O 1
ATOM 1503 N N . SER B 1 85 ? 12.32 -7.707 3.068 1 90.31 85 SER B N 1
ATOM 1504 C CA . SER B 1 85 ? 12.617 -8.75 4.043 1 90.31 85 SER B CA 1
ATOM 1505 C C . SER B 1 85 ? 11.469 -8.938 5.031 1 90.31 85 SER B C 1
ATOM 1507 O O . SER B 1 85 ? 10.625 -8.055 5.176 1 90.31 85 SER B O 1
ATOM 1509 N N . GLU B 1 86 ? 11.43 -10.078 5.598 1 88.62 86 GLU B N 1
ATOM 1510 C CA . GLU B 1 86 ? 10.383 -10.344 6.582 1 88.62 86 GLU B CA 1
ATOM 1511 C C . GLU B 1 86 ? 10.469 -9.359 7.746 1 88.62 86 GLU B C 1
ATOM 1513 O O . GLU B 1 86 ? 9.438 -8.906 8.258 1 88.62 86 GLU B O 1
ATOM 1518 N N . GLU B 1 87 ? 11.656 -9.062 8.125 1 90.5 87 GLU B N 1
ATOM 1519 C CA . GLU B 1 87 ? 11.852 -8.102 9.211 1 90.5 87 GLU B CA 1
ATOM 1520 C C . GLU B 1 87 ? 11.352 -6.715 8.812 1 90.5 87 GLU B C 1
ATOM 1522 O O . GLU B 1 87 ? 10.672 -6.043 9.594 1 90.5 87 GLU B O 1
ATOM 1527 N N . ALA B 1 88 ? 11.719 -6.332 7.633 1 88.88 88 ALA B N 1
ATOM 1528 C CA . ALA B 1 88 ? 11.289 -5.023 7.145 1 88.88 88 ALA B CA 1
ATOM 1529 C C . ALA B 1 88 ? 9.773 -4.961 7.016 1 88.88 88 ALA B C 1
ATOM 1531 O O . ALA B 1 88 ? 9.156 -3.951 7.367 1 88.88 88 ALA B O 1
ATOM 1532 N N . ALA B 1 89 ? 9.234 -6.012 6.523 1 89.44 89 ALA B N 1
ATOM 1533 C CA . ALA B 1 89 ? 7.785 -6.07 6.359 1 89.44 89 ALA B CA 1
ATOM 1534 C C . ALA B 1 89 ? 7.078 -6.02 7.711 1 89.44 89 ALA B C 1
ATOM 1536 O O . ALA B 1 89 ? 6.066 -5.328 7.863 1 89.44 89 ALA B O 1
ATOM 1537 N N . ALA B 1 90 ? 7.613 -6.777 8.625 1 89.94 90 ALA B N 1
ATOM 1538 C CA . ALA B 1 90 ? 7.031 -6.773 9.969 1 89.94 90 ALA B CA 1
ATOM 1539 C C . ALA B 1 90 ? 7.094 -5.383 10.594 1 89.94 90 ALA B C 1
ATOM 1541 O O . ALA B 1 90 ? 6.137 -4.938 11.227 1 89.94 90 ALA B O 1
ATOM 1542 N N . ARG 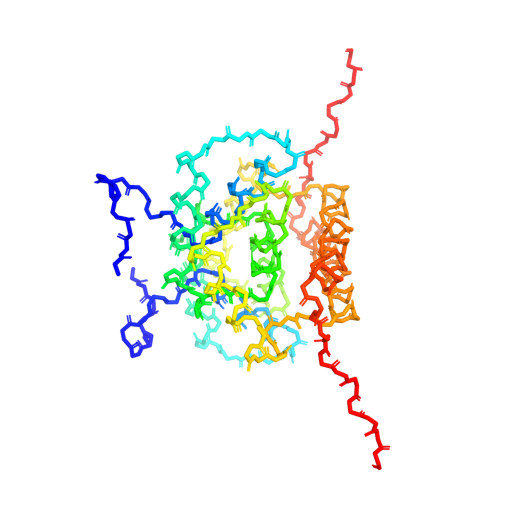B 1 91 ? 8.219 -4.715 10.445 1 90 91 ARG B N 1
ATOM 1543 C CA . ARG B 1 91 ? 8.391 -3.363 10.977 1 90 91 ARG B CA 1
ATOM 1544 C C . ARG B 1 91 ? 7.41 -2.393 10.328 1 90 91 ARG B C 1
ATOM 1546 O O . ARG B 1 91 ? 6.805 -1.563 11.008 1 90 91 ARG B O 1
ATOM 1553 N N . GLN B 1 92 ? 7.305 -2.559 9.055 1 88.19 92 GLN B N 1
ATOM 1554 C CA . GLN B 1 92 ? 6.387 -1.69 8.32 1 88.19 92 GLN B CA 1
ATOM 1555 C C . GLN B 1 92 ? 4.945 -1.907 8.773 1 88.19 92 GLN B C 1
ATOM 1557 O O . GLN B 1 92 ? 4.164 -0.956 8.859 1 88.19 92 GLN B O 1
ATOM 1562 N N . SER B 1 93 ? 4.621 -3.115 8.984 1 88.06 93 SER B N 1
ATOM 1563 C CA . SER B 1 93 ? 3.279 -3.449 9.445 1 88.06 93 SER B CA 1
ATOM 1564 C C . SER B 1 93 ? 2.996 -2.834 10.812 1 88.06 93 SER B C 1
ATOM 1566 O O . SER B 1 93 ? 1.917 -2.283 11.039 1 88.06 93 SER B O 1
ATOM 1568 N N . ARG B 1 94 ? 3.922 -2.93 11.68 1 89.94 94 ARG B N 1
ATOM 1569 C CA . ARG B 1 94 ? 3.766 -2.344 13.008 1 89.94 94 ARG B CA 1
ATOM 1570 C C . ARG B 1 94 ? 3.643 -0.826 12.922 1 89.94 94 ARG B C 1
ATOM 1572 O O . ARG B 1 94 ? 2.803 -0.228 13.602 1 89.94 94 ARG B O 1
ATOM 1579 N N . GLN B 1 95 ? 4.488 -0.284 12.094 1 90.94 95 GLN B N 1
ATOM 1580 C CA . GLN B 1 95 ? 4.477 1.167 11.945 1 90.94 95 GLN B CA 1
ATOM 1581 C C . GLN B 1 95 ? 3.145 1.648 11.375 1 90.94 95 GLN B C 1
ATOM 1583 O O . GLN B 1 95 ? 2.641 2.701 11.773 1 90.94 95 GLN B O 1
ATOM 1588 N N . ALA B 1 96 ? 2.633 0.888 10.438 1 90.81 96 ALA B N 1
ATOM 1589 C CA . ALA B 1 96 ? 1.35 1.247 9.836 1 90.81 96 ALA B CA 1
ATOM 1590 C C . ALA B 1 96 ? 0.246 1.295 10.891 1 90.81 96 ALA B C 1
ATOM 1592 O O . ALA B 1 96 ? -0.583 2.207 10.891 1 90.81 96 ALA B O 1
ATOM 1593 N N . LEU B 1 97 ? 0.224 0.338 11.766 1 90.94 97 LEU B N 1
ATOM 1594 C CA . LEU B 1 97 ? -0.778 0.295 12.82 1 90.94 97 LEU B CA 1
ATOM 1595 C C . LEU B 1 97 ? -0.59 1.453 13.797 1 90.94 97 LEU B C 1
ATOM 1597 O O . LEU B 1 97 ? -1.566 2.07 14.234 1 90.94 97 LEU B O 1
ATOM 1601 N N . GLU B 1 98 ? 0.61 1.736 14.117 1 93.12 98 GLU B N 1
ATOM 1602 C CA . GLU B 1 98 ? 0.913 2.85 15.008 1 93.12 98 GLU B CA 1
ATOM 1603 C C . GLU B 1 98 ? 0.471 4.18 14.406 1 93.12 98 GLU B C 1
ATOM 1605 O O . GLU B 1 98 ? -0.079 5.031 15.109 1 93.12 98 GLU B O 1
ATOM 1610 N N . ARG B 1 99 ? 0.759 4.309 13.156 1 92.81 99 ARG B N 1
ATOM 1611 C CA . ARG B 1 99 ? 0.363 5.539 12.477 1 92.81 99 ARG B CA 1
ATOM 1612 C C . ARG B 1 99 ? -1.155 5.684 12.453 1 92.81 99 ARG B C 1
ATOM 1614 O O . ARG B 1 99 ? -1.681 6.789 12.594 1 92.81 99 ARG B O 1
ATOM 1621 N N . LEU B 1 100 ? -1.81 4.574 12.211 1 94.06 100 LEU B N 1
ATOM 1622 C CA . LEU B 1 100 ? -3.268 4.59 12.219 1 94.06 100 LEU B CA 1
ATOM 1623 C C . LEU B 1 100 ? -3.803 5.055 13.57 1 94.06 100 LEU B C 1
ATOM 1625 O O . LEU B 1 100 ? -4.676 5.922 13.625 1 94.06 100 LEU B O 1
ATOM 1629 N N . GLN B 1 101 ? -3.277 4.512 14.586 1 92.75 101 GLN B N 1
ATOM 1630 C CA . GLN B 1 101 ? -3.703 4.891 15.93 1 92.75 101 GLN B CA 1
ATOM 1631 C C . GLN B 1 101 ? -3.404 6.359 16.203 1 92.75 101 GLN B C 1
ATOM 1633 O O . GLN B 1 101 ? -4.227 7.066 16.797 1 92.75 101 GLN B O 1
ATOM 1638 N N . TYR B 1 102 ? -2.279 6.785 15.797 1 94.12 102 TYR B N 1
ATOM 1639 C CA . TYR B 1 102 ? -1.873 8.172 15.977 1 94.12 102 TYR B CA 1
ATOM 1640 C C . TYR B 1 102 ? -2.83 9.125 15.266 1 94.12 102 TYR B C 1
ATOM 1642 O O . TYR B 1 102 ? -3.273 10.117 15.844 1 94.12 102 TYR B O 1
ATOM 1650 N N . VAL B 1 103 ? -3.113 8.797 14.055 1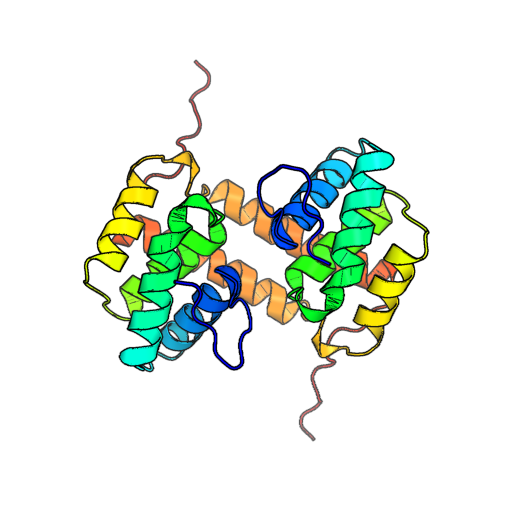 94 103 VAL B N 1
ATOM 1651 C CA . VAL B 1 103 ? -3.957 9.648 13.227 1 94 103 VAL B CA 1
ATOM 1652 C C . VAL B 1 103 ? -5.371 9.695 13.805 1 94 103 VAL B C 1
ATOM 1654 O O . VAL B 1 103 ? -5.992 10.758 13.844 1 94 103 VAL B O 1
ATOM 1657 N N . LYS B 1 104 ? -5.863 8.602 14.219 1 92.94 104 LYS B N 1
ATOM 1658 C CA . LYS B 1 104 ? -7.199 8.57 14.812 1 92.94 104 LYS B CA 1
ATOM 1659 C C . LYS B 1 104 ? -7.277 9.453 16.047 1 92.94 104 LYS B C 1
ATOM 1661 O O . LYS B 1 104 ? -8.25 10.18 16.234 1 92.94 104 LYS B O 1
ATOM 1666 N N . LYS B 1 105 ? -6.281 9.406 16.781 1 91.5 105 LYS B N 1
ATOM 1667 C CA . LYS B 1 105 ? -6.227 10.227 17.984 1 91.5 105 LYS B CA 1
ATOM 1668 C C . LYS B 1 105 ? -6.066 11.711 17.641 1 91.5 105 LYS B C 1
ATOM 1670 O O . LYS B 1 105 ? -6.762 12.562 18.188 1 91.5 105 LYS B O 1
ATOM 1675 N N . ALA B 1 106 ? -5.148 11.977 16.766 1 91.25 106 ALA B N 1
ATOM 1676 C CA . ALA B 1 106 ? -4.801 13.359 16.438 1 91.25 106 ALA B CA 1
ATOM 1677 C C . ALA B 1 106 ? -5.977 14.078 15.789 1 91.25 106 ALA B C 1
ATOM 1679 O O . ALA B 1 106 ? -6.18 15.273 16.016 1 91.25 106 ALA B O 1
ATOM 1680 N N . TYR B 1 107 ? -6.758 13.289 14.984 1 91.81 107 TYR B N 1
ATOM 1681 C CA . TYR B 1 107 ? -7.805 13.938 14.203 1 91.81 107 TYR B CA 1
ATOM 1682 C C . TYR B 1 107 ? -9.188 13.555 14.727 1 91.81 107 TYR B C 1
ATOM 1684 O O . TYR B 1 107 ? -10.203 13.984 14.172 1 91.81 107 TYR B O 1
ATOM 1692 N N . GLY B 1 108 ? -9.258 12.742 15.742 1 88.56 108 GLY B N 1
ATOM 1693 C CA . GLY B 1 108 ? -10.531 12.32 16.297 1 88.56 108 GLY B CA 1
ATOM 1694 C C . GLY B 1 108 ? -11.352 11.477 15.336 1 88.56 108 GLY B C 1
ATOM 1695 O O . GLY B 1 108 ? -12.555 11.68 15.195 1 88.56 108 GLY B O 1
ATOM 1696 N N . LEU B 1 109 ? -10.617 10.68 14.578 1 85.75 109 LEU B N 1
ATOM 1697 C CA . LEU B 1 109 ? -11.281 9.844 13.586 1 85.75 109 LEU B CA 1
ATOM 1698 C C . LEU B 1 109 ? -11.727 8.523 14.195 1 85.75 109 LEU B C 1
ATOM 1700 O O . LEU B 1 109 ? -10.992 7.922 14.984 1 85.75 109 LEU B O 1
ATOM 1704 N N . ALA B 1 110 ? -13.094 8.195 14.258 1 68.38 110 ALA B N 1
ATOM 1705 C CA . ALA B 1 110 ? -13.641 6.926 14.727 1 68.38 110 ALA B CA 1
ATOM 1706 C C . ALA B 1 110 ? -13.617 5.879 13.617 1 68.38 110 ALA B C 1
ATOM 1708 O O . ALA B 1 110 ? -13.734 6.211 12.438 1 68.38 110 ALA B O 1
ATOM 1709 N N . GLY B 1 111 ? -12.914 4.828 13.719 1 60.38 111 GLY B N 1
ATOM 1710 C CA . GLY B 1 111 ? -13.039 3.779 12.727 1 60.38 111 GLY B CA 1
ATOM 1711 C C . GLY B 1 111 ? -14.445 3.211 12.633 1 60.38 111 GLY B C 1
ATOM 1712 O O . GLY B 1 111 ? -15.32 3.568 13.422 1 60.38 111 GLY B O 1
ATOM 1713 N N . PRO B 1 112 ? -14.922 2.611 11.492 1 56.28 112 PRO B N 1
ATOM 1714 C CA . PRO B 1 112 ? -16.266 2.023 11.5 1 56.28 112 PRO B CA 1
ATOM 1715 C C . PRO B 1 112 ? -16.562 1.259 12.789 1 56.28 112 PRO B C 1
ATOM 1717 O O . PRO B 1 112 ? -15.688 0.578 13.328 1 56.28 112 PRO B O 1
ATOM 1720 N N . GLN B 1 113 ? -17.391 1.881 13.711 1 47.91 113 GLN B N 1
ATOM 1721 C CA . GLN B 1 113 ? -17.859 1.122 14.867 1 47.91 113 GLN B CA 1
ATOM 1722 C C . GLN B 1 113 ? -18.391 -0.248 14.453 1 47.91 113 GLN B C 1
ATOM 1724 O O . GLN B 1 113 ? -18.922 -0.404 13.352 1 47.91 113 GLN B O 1
ATOM 1729 N N . PRO B 1 114 ? -17.922 -1.315 15.102 1 43.5 114 PRO B N 1
ATOM 1730 C CA . PRO B 1 114 ? -18.656 -2.557 14.828 1 43.5 114 PRO B CA 1
ATOM 1731 C C . PRO B 1 114 ? -20.172 -2.371 14.883 1 43.5 114 PRO B C 1
ATOM 1733 O O . PRO B 1 114 ? -20.672 -1.676 15.766 1 43.5 114 PRO B O 1
ATOM 1736 N N . GLN B 1 115 ? -20.938 -2.16 13.938 1 35.88 115 GLN B N 1
ATOM 1737 C CA . GLN B 1 115 ? -22.375 -2.334 14.117 1 35.88 115 GLN B CA 1
ATOM 1738 C C . GLN B 1 115 ? -22.672 -3.465 15.094 1 35.88 115 GLN B C 1
ATOM 1740 O O . GLN B 1 115 ? -22.109 -4.555 14.992 1 35.88 115 GLN B O 1
ATOM 1745 N N . GLY B 1 116 ? -23.094 -3.268 16.359 1 29.69 116 GLY B N 1
ATOM 1746 C CA . GLY B 1 116 ? -23.781 -4.215 17.219 1 29.69 116 GLY B CA 1
ATOM 1747 C C . GLY B 1 116 ? -24.75 -5.098 16.453 1 29.69 116 GLY B C 1
ATOM 1748 O O . GLY B 1 116 ? -25.344 -4.676 15.453 1 29.69 116 GLY B O 1
ATOM 1749 N N . SER B 1 117 ? -24.531 -6.438 16.328 1 30.55 117 SER B N 1
ATOM 1750 C CA . SER B 1 117 ? -25.688 -7.328 16.188 1 30.55 117 SER B CA 1
ATOM 1751 C C . SER B 1 117 ? -26.891 -6.805 16.969 1 30.55 117 SER B C 1
ATOM 1753 O O . SER B 1 117 ? -26.859 -6.738 18.203 1 30.55 117 SER B O 1
ATOM 1755 N N . LEU B 1 118 ? -27.75 -5.926 16.438 1 23.19 118 LEU B N 1
ATOM 1756 C CA . LEU B 1 118 ? -29.109 -6.168 16.906 1 23.19 118 LEU B CA 1
ATOM 1757 C C . LEU B 1 118 ? -29.609 -7.539 16.469 1 23.19 118 LEU B C 1
ATOM 1759 O O . LEU B 1 118 ? -29.359 -7.961 15.336 1 23.19 118 LEU B O 1
#

Radius of gyration: 18.42 Å; Cα contacts (8 Å, |Δi|>4): 268; chains: 2; bounding box: 62×45×41 Å

Foldseek 3Di:
DQPCDVDDRCDLLNLLVVLLVCLVVVNDDPVSLVVSLQNCLVPVVVDAQVSLVSNLSSCVSNVPDDPSSVSSVCSCVVDVVRHDDPVRVVVVVVVVVVVVVVCCVVVVPDDPDPPPPD/DQPQPVHDRPDLLNLLVVLLVCLVVVNDDPVSNVVSLQNCLVPVVVDAQVSLVSNLSSCVSNVPDDPSSVSSVCSCVVDVVRHDDPVRVVVVVVVVVVVVVVCCVVVVPDDPDPPPPD

pLDDT: mean 80.22, std 19.76, range [16.55, 95.56]

Solvent-accessible surface area (backbone atoms only — not comparable to full-atom values): 13156 Å² total; per-residue (Å²): 133,75,80,54,65,112,64,81,79,69,46,65,66,52,35,32,47,52,42,36,52,29,33,74,64,69,49,83,52,67,66,58,48,48,50,35,40,45,55,41,37,76,41,52,88,73,49,50,37,64,54,46,39,43,36,53,33,21,31,59,71,61,63,58,84,46,70,38,51,50,49,46,51,50,56,47,71,72,37,42,79,48,39,66,30,71,66,55,47,52,52,49,38,51,49,50,53,51,36,45,53,48,37,26,63,76,68,68,52,65,42,62,67,78,76,71,86,123,132,69,66,43,64,91,85,45,79,58,47,63,66,53,35,32,48,53,42,34,52,29,31,74,65,68,49,82,50,67,66,58,49,49,51,34,41,42,49,42,36,75,40,51,89,74,51,52,36,67,54,47,37,43,38,54,33,19,31,60,69,62,64,57,84,46,70,37,50,51,50,45,50,49,56,47,70,72,36,43,79,49,40,65,28,69,66,55,46,52,50,50,38,52,48,52,52,50,37,44,54,48,37,26,63,75,67,68,53,64,40,62,67,79,75,73,86,123

Nearest PDB structures (foldseek):
  8bqs-assembly1_A8  TM=7.071E-01  e=1.888E-01  Tetrahymena thermophila SB210
  9g6k-assembly1_LJ  TM=8.666E-01  e=8.871E-01  Toxoplasma gondii
  8fni-assembly1_6  TM=6.608E-01  e=3.691E-01  Trypanosoma brucei
  8gzu-assembly1_TF  TM=7.828E-01  e=1.036E+00  Tetrahymena thermophila SB210
  9g6k-assembly1_L2  TM=8.062E-01  e=1.209E+00  Toxoplasma gondii

Sequence (236 aa):
VSIVKQGGYVSPVDAAGVLASFAAVQERSDELVHICTQLLAAHCDALDGATLVQTLWACTVLNVRNEAQQSLMEYAKGDASRIPSEEAAARQSRQALERLQYVKKAYGLAGPQPQGSLVSIVKQGGYVSPVDAAGVLASFAAVQERSDELVHICTQLLAAHCDALDGATLVQTLWACTVLNVRNEAQQSLMEYAKGDASRIPSEEAAARQSRQALERLQYVKKAYGLAGPQPQGSL

Organism: Trypanosoma cruzi (strain CL Brener) (NCBI:txid353153)

Secondary structure (DSSP, 8-state):
----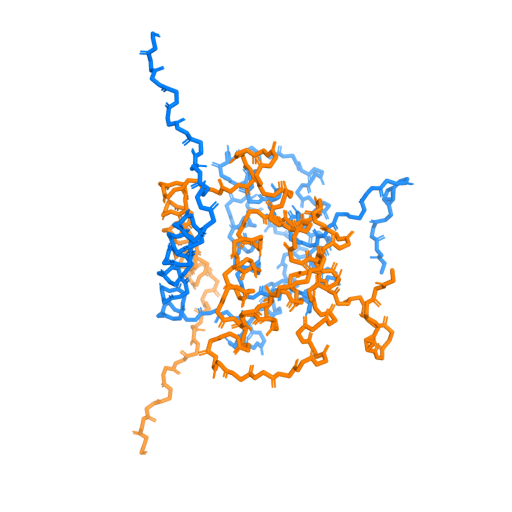-SS----HHHHHHHHHHHHHHT---HHHHHHHHHHHHHTGGG--HHHHHHHHHHHHHTT--SHHHHHHHHHHHH-GGGS--HHHHHHHHHHHHHHHHHHHHHHTPPP-------/---BSSS-B--HHHHHHHHHHHHHHT---HHHHHHHHHHHHHTGGG--HHHHHHHHHHHHHTT--SHHHHHHHHHHHH-GGGS--HHHHHHHHHHHHHHHHHHHHHHTPPP-------